Protein AF-A0A1J5DW16-F1 (afdb_monomer_lite)

Foldseek 3Di:
DDDDDDDPPPPPVVVVCVVVVVVVVLVVLQVQLVVLQVVLVVCVVVLNLLVSLVSLVSSCVSDPDPVSLVSNLVSLVSVQVPDDPPADQACPLSGHPSQAPDRNAADPPPPASRSNRHHDQQRCPLVDGLVQAPDSNAADDPPPAPRPRRDHDQQRCPQPQGPVQEPDSNAAAPPPPQPSRRRHHPQQRCPQPDGPVQEPCSNAAAPPPPQPSRRRDHDQQRCPQPAGPVQEPCSNAADDPPPPPRRNRHHDDPPPVVVVVPVPPPDDDDDDDDDDDDDDDDDDDDDDPPDDDDDDDDDDDDDPVNVVVVVVVPDDPDDPPPDDDDDDDDDDPDDDDDDDDDDDDDDDDDDDDDDDDDDDDDDDDDDDDD

pLDDT: mean 71.75, std 27.25, range [25.8, 97.5]

Structure (mmCIF, N/CA/C/O backbone):
data_AF-A0A1J5DW16-F1
#
_entry.id   AF-A0A1J5DW16-F1
#
loop_
_atom_site.group_PDB
_atom_site.id
_atom_site.type_symbol
_atom_site.label_atom_id
_atom_site.label_alt_id
_atom_site.label_comp_id
_atom_site.label_asym_id
_atom_site.label_entity_id
_atom_site.label_seq_id
_atom_site.pdbx_PDB_ins_code
_atom_site.Cartn_x
_atom_site.Cartn_y
_atom_site.Cartn_z
_atom_site.occupancy
_atom_site.B_iso_or_equiv
_atom_site.auth_seq_id
_atom_site.auth_comp_id
_atom_site.auth_asym_id
_atom_site.auth_atom_id
_atom_site.pdbx_PDB_model_num
ATOM 1 N N . MET A 1 1 ? 28.347 -63.069 17.324 1.00 44.06 1 MET A N 1
ATOM 2 C CA . MET A 1 1 ? 29.316 -62.119 16.736 1.00 44.06 1 MET A CA 1
ATOM 3 C C . MET A 1 1 ? 28.670 -61.486 15.518 1.00 44.06 1 MET A C 1
ATOM 5 O O . MET A 1 1 ? 28.094 -62.225 14.738 1.00 44.06 1 MET A O 1
ATOM 9 N N . ASN A 1 2 ? 28.808 -60.163 15.392 1.00 42.81 2 ASN A N 1
ATOM 10 C CA . ASN A 1 2 ? 28.481 -59.327 14.229 1.00 42.81 2 ASN A CA 1
ATOM 11 C C . ASN A 1 2 ? 27.006 -59.124 13.855 1.00 42.81 2 ASN A C 1
ATOM 13 O O . ASN A 1 2 ? 26.393 -59.982 13.240 1.00 42.81 2 ASN A O 1
ATOM 17 N N . TRP A 1 3 ? 26.510 -57.912 14.125 1.00 32.94 3 TRP A N 1
ATOM 18 C CA . TRP A 1 3 ? 26.229 -56.914 13.080 1.00 32.94 3 TRP A CA 1
ATOM 19 C C . TRP A 1 3 ? 25.942 -55.562 13.755 1.00 32.94 3 TRP A C 1
ATOM 21 O O . TRP A 1 3 ? 24.810 -55.205 14.058 1.00 32.94 3 TRP A O 1
ATOM 31 N N . LYS A 1 4 ? 27.013 -54.829 14.078 1.00 43.94 4 LYS A N 1
ATOM 32 C CA . LYS A 1 4 ? 26.943 -53.390 14.339 1.00 43.94 4 LYS A CA 1
ATOM 33 C C . LYS A 1 4 ? 27.317 -52.672 13.043 1.00 43.94 4 LYS A C 1
ATOM 35 O O . LYS A 1 4 ? 28.272 -53.074 12.383 1.00 43.94 4 LYS A O 1
ATOM 40 N N . THR A 1 5 ? 26.574 -51.601 12.763 1.00 50.41 5 THR A N 1
ATOM 41 C CA . THR A 1 5 ? 27.014 -50.392 12.049 1.00 50.41 5 THR A CA 1
ATOM 42 C C . THR A 1 5 ? 27.519 -50.578 10.618 1.00 50.41 5 THR A C 1
ATOM 44 O O . THR A 1 5 ? 28.721 -50.651 10.395 1.00 50.41 5 THR A O 1
ATOM 47 N N . PHE A 1 6 ? 26.614 -50.537 9.640 1.00 44.91 6 PHE A N 1
ATOM 48 C CA . PHE A 1 6 ? 26.954 -50.108 8.282 1.00 44.91 6 PHE A CA 1
ATOM 49 C C . PHE A 1 6 ? 25.792 -49.308 7.681 1.00 44.91 6 PHE A C 1
ATOM 51 O O . PHE A 1 6 ? 24.650 -49.750 7.721 1.00 44.91 6 PHE A O 1
ATOM 58 N N . ASN A 1 7 ? 26.134 -48.151 7.108 1.00 46.38 7 ASN A N 1
ATOM 59 C CA . ASN A 1 7 ? 25.323 -47.302 6.230 1.00 46.38 7 ASN A CA 1
ATOM 60 C C . ASN A 1 7 ? 24.121 -46.548 6.815 1.00 46.38 7 ASN A C 1
ATOM 62 O O . ASN A 1 7 ? 22.976 -46.875 6.540 1.00 46.38 7 ASN A O 1
ATOM 66 N N . PHE A 1 8 ? 24.402 -45.411 7.459 1.00 41.97 8 PHE A N 1
ATOM 67 C CA . PHE A 1 8 ? 23.495 -44.251 7.418 1.00 41.97 8 PHE A CA 1
ATOM 68 C C . PHE A 1 8 ? 24.174 -42.939 6.971 1.00 41.97 8 PHE A C 1
ATOM 70 O O . PHE A 1 8 ? 23.513 -41.914 6.888 1.00 41.97 8 PHE A O 1
ATOM 77 N N . LEU A 1 9 ? 25.464 -42.954 6.601 1.00 45.00 9 LEU A N 1
ATOM 78 C CA . LEU A 1 9 ? 26.200 -41.736 6.215 1.00 45.00 9 LEU A CA 1
ATOM 79 C C . LEU A 1 9 ? 26.320 -41.482 4.697 1.00 45.00 9 LEU A C 1
ATOM 81 O O . LEU A 1 9 ? 27.008 -40.551 4.299 1.00 45.00 9 LEU A O 1
ATOM 85 N N . SER A 1 10 ? 25.674 -42.281 3.839 1.00 48.62 10 SER A N 1
ATOM 86 C CA . SER A 1 10 ? 25.821 -42.165 2.371 1.00 48.62 10 SER A CA 1
ATOM 87 C C . SER A 1 10 ? 24.594 -41.603 1.637 1.00 48.62 10 SER A C 1
ATOM 89 O O . SER A 1 10 ? 24.690 -41.353 0.440 1.00 48.62 10 SER A O 1
ATOM 91 N N . LEU A 1 11 ? 23.457 -41.393 2.309 1.00 46.19 11 LEU A N 1
ATOM 92 C CA . LEU A 1 11 ? 22.246 -40.838 1.677 1.00 46.19 11 LEU A CA 1
ATOM 93 C C . LEU A 1 11 ? 22.014 -39.343 1.965 1.00 46.19 11 LEU A C 1
ATOM 95 O O . LEU A 1 11 ? 21.198 -38.728 1.292 1.00 46.19 11 LEU A O 1
ATOM 99 N N . GLY A 1 12 ? 22.767 -38.730 2.887 1.00 42.97 12 GLY A N 1
ATOM 100 C CA . GLY A 1 12 ? 22.649 -37.295 3.197 1.00 42.97 12 GLY A CA 1
ATOM 101 C C . GLY A 1 12 ? 23.406 -36.354 2.247 1.00 42.97 12 GLY A C 1
ATOM 102 O O . GLY A 1 12 ? 23.077 -35.179 2.166 1.00 42.97 12 GLY A O 1
ATO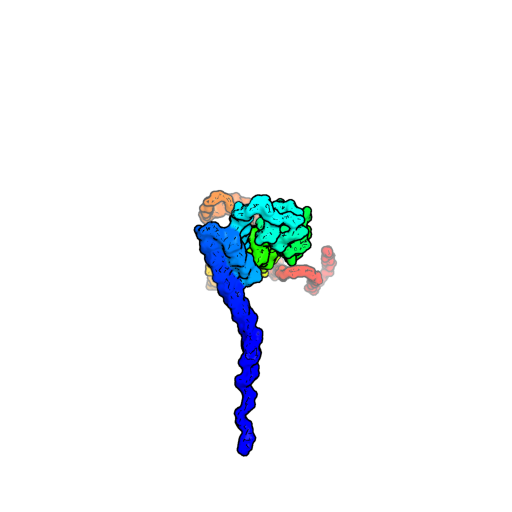M 103 N N . LEU A 1 13 ? 24.398 -36.853 1.501 1.00 48.84 13 LEU A N 1
ATOM 104 C CA . LEU A 1 13 ? 25.230 -36.027 0.606 1.00 48.84 13 LEU A CA 1
ATOM 105 C C . LEU A 1 13 ? 24.666 -35.888 -0.817 1.00 48.84 13 LEU A C 1
ATOM 107 O O . LEU A 1 13 ? 24.986 -34.923 -1.500 1.00 48.84 13 LEU A O 1
ATOM 111 N N . LEU A 1 14 ? 23.802 -36.810 -1.257 1.00 47.19 14 LEU A N 1
ATOM 112 C CA . LEU A 1 14 ? 23.147 -36.730 -2.570 1.00 47.19 14 LEU A CA 1
ATOM 113 C C . LEU A 1 14 ? 21.880 -35.859 -2.551 1.00 47.19 14 LEU A C 1
ATOM 115 O O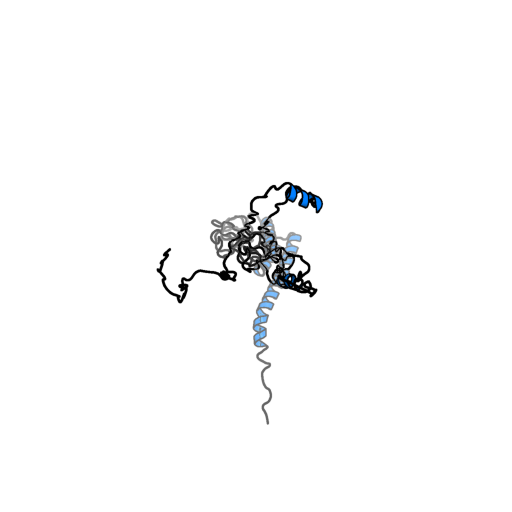 . LEU A 1 14 ? 21.574 -35.242 -3.561 1.00 47.19 14 LEU A O 1
ATOM 119 N N . GLY A 1 15 ? 21.184 -35.750 -1.411 1.00 41.28 15 GLY A N 1
ATOM 120 C CA . GLY A 1 15 ? 20.020 -34.861 -1.263 1.00 41.28 15 GLY A CA 1
ATOM 121 C C . GLY A 1 15 ? 20.385 -33.380 -1.097 1.00 41.28 15 GLY A C 1
ATOM 122 O O . GLY A 1 15 ? 19.684 -32.516 -1.610 1.00 41.28 15 GLY A O 1
ATOM 123 N N . LEU A 1 16 ? 21.517 -33.076 -0.447 1.00 44.19 16 LEU A N 1
ATOM 124 C CA . LEU A 1 16 ? 21.989 -31.698 -0.261 1.00 44.19 16 LEU A CA 1
ATOM 125 C C . LEU A 1 16 ? 22.558 -31.095 -1.562 1.00 44.19 16 LEU A C 1
ATOM 127 O O . LEU A 1 16 ? 22.408 -29.906 -1.811 1.00 44.19 16 LEU A O 1
ATOM 131 N N . ALA A 1 17 ? 23.161 -31.914 -2.432 1.00 47.19 17 ALA A N 1
ATOM 132 C CA . ALA A 1 17 ? 23.707 -31.457 -3.713 1.00 47.19 17 ALA A CA 1
ATOM 133 C C . ALA A 1 17 ? 22.625 -30.986 -4.709 1.00 47.19 17 ALA A C 1
ATOM 135 O O . ALA A 1 17 ? 22.901 -30.127 -5.540 1.00 47.19 17 ALA A O 1
ATOM 136 N N . VAL A 1 18 ? 21.396 -31.509 -4.605 1.00 50.69 18 VAL A N 1
ATOM 137 C CA . VAL A 1 18 ? 20.271 -31.144 -5.489 1.00 50.69 18 VAL A CA 1
ATOM 138 C C . VAL A 1 18 ? 19.654 -29.789 -5.110 1.00 50.69 18 VAL A C 1
ATOM 140 O O . VAL A 1 18 ? 19.149 -29.097 -5.984 1.00 50.69 18 VAL A O 1
ATOM 143 N N . LEU A 1 19 ? 19.762 -29.365 -3.845 1.00 47.12 19 LEU A N 1
ATOM 144 C CA . LEU A 1 19 ? 19.252 -28.067 -3.372 1.00 47.12 19 LEU A CA 1
ATOM 145 C C . LEU A 1 19 ? 20.290 -26.927 -3.440 1.00 47.12 19 LEU A C 1
ATOM 147 O O . LEU A 1 19 ? 19.908 -25.763 -3.407 1.00 47.12 19 LEU A O 1
ATOM 151 N N . ILE A 1 20 ? 21.591 -27.234 -3.553 1.00 49.22 20 ILE A N 1
ATOM 152 C CA . ILE A 1 20 ? 22.671 -26.222 -3.632 1.00 49.22 20 ILE A CA 1
ATOM 153 C C . ILE A 1 20 ? 23.063 -25.899 -5.088 1.00 49.22 20 ILE A C 1
ATOM 155 O O . ILE A 1 20 ? 23.572 -24.820 -5.375 1.00 49.22 20 ILE A O 1
ATOM 159 N N . ALA A 1 21 ? 22.842 -26.814 -6.036 1.00 52.28 21 ALA A N 1
ATOM 160 C CA . ALA A 1 21 ? 23.183 -26.572 -7.441 1.00 52.28 21 ALA A CA 1
ATOM 161 C C . ALA A 1 21 ? 22.441 -25.371 -8.079 1.00 52.28 21 ALA A C 1
ATOM 163 O O . ALA A 1 21 ? 23.105 -24.606 -8.779 1.00 52.28 21 ALA A O 1
ATOM 164 N N . PRO A 1 22 ? 21.133 -25.144 -7.824 1.00 59.03 22 PRO A N 1
ATOM 165 C CA . PRO A 1 22 ? 20.416 -24.002 -8.396 1.00 59.03 22 PRO A CA 1
ATOM 166 C C . PRO A 1 22 ? 20.910 -22.663 -7.835 1.00 59.03 22 PRO A C 1
ATOM 168 O O . PRO A 1 22 ? 21.090 -21.709 -8.581 1.00 59.03 22 PRO A O 1
ATOM 171 N N . THR A 1 23 ? 21.201 -22.602 -6.531 1.00 60.59 23 THR A N 1
ATOM 172 C CA . THR A 1 23 ? 21.673 -21.374 -5.870 1.00 60.59 23 THR A CA 1
ATOM 173 C C . THR A 1 23 ? 23.103 -21.016 -6.264 1.00 60.59 23 THR A C 1
ATOM 175 O O . THR A 1 23 ? 23.441 -19.839 -6.365 1.00 60.59 23 THR A O 1
ATOM 178 N N . LEU A 1 24 ? 23.945 -22.015 -6.542 1.00 61.16 24 LEU A N 1
ATOM 179 C CA . LEU A 1 24 ? 25.299 -21.787 -7.038 1.00 61.16 24 LEU A CA 1
ATOM 180 C C . LEU A 1 24 ? 25.316 -21.354 -8.511 1.00 61.16 24 LEU A C 1
ATOM 182 O O . LEU A 1 24 ? 26.148 -20.525 -8.866 1.00 61.16 24 LEU A O 1
ATOM 186 N N . ALA A 1 25 ? 24.414 -21.885 -9.345 1.00 62.81 25 ALA A N 1
ATOM 187 C CA . ALA A 1 25 ? 24.257 -21.454 -10.735 1.00 62.81 25 ALA A CA 1
ATOM 188 C C . ALA A 1 25 ? 23.777 -19.996 -10.808 1.00 62.81 25 ALA A C 1
ATOM 190 O O . ALA A 1 25 ? 24.439 -19.172 -11.430 1.00 62.81 25 ALA A O 1
ATOM 191 N N . LEU A 1 26 ? 22.741 -19.647 -10.037 1.00 66.00 26 LEU A N 1
ATOM 192 C CA . LEU A 1 26 ? 22.242 -18.272 -9.943 1.00 66.00 26 LEU A CA 1
ATOM 193 C C . LEU A 1 26 ? 23.330 -17.295 -9.454 1.00 66.00 26 LEU A C 1
ATOM 195 O O . LEU A 1 26 ? 23.486 -16.199 -9.985 1.00 66.00 26 LEU A O 1
ATOM 199 N N . ALA A 1 27 ? 24.148 -17.708 -8.479 1.00 73.25 27 ALA A N 1
ATOM 200 C CA . ALA A 1 27 ? 25.270 -16.902 -7.996 1.00 73.25 27 ALA A CA 1
ATOM 201 C C . ALA A 1 27 ? 26.407 -16.749 -9.029 1.00 73.25 27 ALA A C 1
ATOM 203 O O . ALA A 1 27 ? 27.115 -15.740 -9.018 1.00 73.25 27 ALA A O 1
ATOM 204 N N . GLN A 1 28 ? 26.608 -17.739 -9.904 1.00 78.62 28 GLN A N 1
ATOM 205 C CA . GLN A 1 28 ? 27.587 -17.670 -10.993 1.00 78.62 28 GLN A CA 1
ATOM 206 C C . GLN A 1 28 ? 27.119 -16.736 -12.109 1.00 78.62 28 GLN A C 1
ATOM 208 O O . GLN A 1 28 ? 27.913 -15.909 -12.565 1.00 78.62 28 GLN A O 1
ATOM 213 N N . ASP A 1 29 ? 25.848 -16.822 -12.493 1.00 81.88 29 ASP A N 1
ATOM 214 C CA . ASP A 1 29 ? 25.256 -15.958 -13.515 1.00 81.88 29 ASP A CA 1
ATOM 215 C C . ASP A 1 29 ? 25.229 -14.498 -13.048 1.00 81.88 29 ASP A C 1
ATOM 217 O O . ASP A 1 29 ? 25.671 -13.615 -13.783 1.00 81.88 29 ASP A O 1
ATOM 221 N N . ALA A 1 30 ? 24.889 -14.248 -11.778 1.00 83.50 30 ALA A N 1
ATOM 222 C CA . ALA A 1 30 ? 24.955 -12.913 -11.181 1.00 83.50 30 ALA A CA 1
ATOM 223 C C . ALA A 1 30 ? 26.385 -12.335 -11.154 1.00 83.50 30 ALA A C 1
ATOM 225 O O . ALA A 1 30 ? 26.593 -11.149 -11.423 1.00 83.50 30 ALA A O 1
ATOM 226 N N . ALA A 1 31 ? 27.398 -13.156 -10.856 1.00 86.94 31 ALA A N 1
ATOM 227 C CA . ALA A 1 31 ? 28.793 -12.712 -10.879 1.00 86.94 31 ALA A CA 1
ATOM 228 C C . ALA A 1 31 ? 29.267 -12.374 -12.304 1.00 86.94 31 ALA A C 1
ATOM 230 O O . ALA A 1 31 ? 29.968 -11.380 -12.497 1.00 86.94 31 ALA A O 1
ATOM 231 N N . ALA A 1 32 ? 28.865 -13.173 -13.297 1.00 88.31 32 ALA A N 1
ATOM 232 C CA . ALA A 1 32 ? 29.186 -12.933 -14.700 1.00 88.31 32 ALA A CA 1
ATOM 233 C C . ALA A 1 32 ? 28.445 -11.709 -15.268 1.00 88.31 32 ALA A C 1
ATOM 235 O O . ALA A 1 32 ? 29.038 -10.940 -16.023 1.00 88.31 32 ALA A O 1
ATOM 236 N N . ALA A 1 33 ? 27.180 -11.505 -14.889 1.00 89.81 33 ALA A N 1
ATOM 237 C CA . ALA A 1 33 ? 26.401 -10.322 -15.251 1.00 89.81 33 ALA A CA 1
ATOM 238 C C . ALA A 1 33 ? 27.049 -9.047 -14.699 1.00 89.81 33 ALA A C 1
ATOM 240 O O . ALA A 1 33 ? 27.220 -8.067 -15.420 1.00 89.81 33 ALA A O 1
ATOM 241 N N . LYS A 1 34 ? 27.509 -9.086 -13.441 1.00 91.69 34 LYS A N 1
ATOM 242 C CA . LYS A 1 34 ? 28.217 -7.965 -12.818 1.00 91.69 34 LYS A CA 1
ATOM 243 C C . LYS A 1 34 ? 29.510 -7.597 -13.554 1.00 91.69 34 LYS A C 1
ATOM 245 O O . LYS A 1 34 ? 29.786 -6.414 -13.734 1.00 91.69 34 LYS A O 1
ATOM 250 N N . GLU A 1 35 ? 30.298 -8.586 -13.977 1.00 93.88 35 GLU A N 1
ATOM 251 C CA . GLU A 1 35 ? 31.519 -8.340 -14.758 1.00 93.88 35 GLU A CA 1
ATOM 252 C C . GLU A 1 35 ? 31.203 -7.664 -16.102 1.00 93.88 35 GLU A C 1
ATOM 254 O O . GLU A 1 35 ? 31.855 -6.686 -16.478 1.00 93.88 35 GLU A O 1
ATOM 259 N N . ASP A 1 36 ? 30.190 -8.159 -16.818 1.00 95.12 36 ASP A N 1
ATOM 260 C CA . ASP A 1 36 ? 29.766 -7.586 -18.096 1.00 95.12 36 ASP A CA 1
ATOM 261 C C . ASP A 1 36 ? 29.171 -6.168 -17.922 1.00 95.12 36 ASP A C 1
ATOM 263 O O . ASP A 1 36 ? 29.486 -5.284 -18.721 1.00 95.12 36 ASP A O 1
ATOM 267 N N . TYR A 1 37 ? 28.431 -5.899 -16.840 1.00 92.81 37 TYR A N 1
ATOM 268 C CA . TYR A 1 37 ? 27.932 -4.562 -16.484 1.00 92.81 37 TYR A CA 1
ATOM 269 C C . TYR A 1 37 ? 29.063 -3.554 -16.232 1.00 92.81 37 TYR A C 1
ATOM 271 O O . TYR A 1 37 ? 29.089 -2.473 -16.829 1.00 92.81 37 TYR A O 1
ATOM 279 N N . GLU A 1 38 ? 30.042 -3.908 -15.392 1.00 94.38 38 GLU A N 1
ATOM 280 C CA . GLU A 1 38 ? 31.198 -3.043 -15.116 1.00 94.38 38 GLU A CA 1
ATOM 281 C C . GLU A 1 38 ? 32.008 -2.771 -16.396 1.00 94.38 38 GLU A C 1
ATOM 283 O O . GLU A 1 38 ? 32.448 -1.641 -16.634 1.00 94.38 38 GLU A O 1
ATOM 288 N N . ALA A 1 39 ? 32.154 -3.780 -17.262 1.00 96.12 39 ALA A N 1
ATOM 289 C CA . ALA A 1 39 ? 32.797 -3.626 -18.562 1.00 96.12 39 ALA A CA 1
ATOM 290 C C . ALA A 1 39 ? 32.002 -2.715 -19.510 1.00 96.12 39 ALA A C 1
ATOM 292 O O . ALA A 1 39 ? 32.611 -1.915 -20.224 1.00 96.12 39 ALA A O 1
ATOM 293 N N . CYS A 1 40 ? 30.669 -2.814 -19.524 1.00 96.12 40 CYS A N 1
ATOM 294 C CA . CYS A 1 40 ? 29.819 -1.932 -20.321 1.00 96.12 40 CYS A CA 1
ATOM 295 C C . CYS A 1 40 ? 30.028 -0.467 -19.919 1.00 96.12 40 CYS A C 1
ATOM 297 O O . CYS A 1 40 ? 30.378 0.364 -20.762 1.00 96.12 40 CYS A O 1
ATOM 299 N N . ARG A 1 41 ? 29.930 -0.174 -18.618 1.00 95.06 41 ARG A N 1
ATOM 300 C CA . ARG A 1 41 ? 30.125 1.176 -18.079 1.00 95.06 41 ARG A CA 1
ATOM 301 C C . ARG A 1 41 ? 31.495 1.754 -18.441 1.00 95.06 41 ARG A C 1
ATOM 303 O O . ARG A 1 41 ? 31.578 2.879 -18.928 1.00 95.06 41 ARG A O 1
ATOM 310 N N . ALA A 1 42 ? 32.565 0.974 -18.276 1.00 96.75 42 ALA A N 1
ATOM 311 C CA . ALA A 1 42 ? 33.916 1.410 -18.635 1.00 96.75 42 ALA A CA 1
ATOM 312 C C . ALA A 1 42 ? 34.055 1.726 -20.138 1.00 96.75 42 ALA A C 1
ATOM 314 O O . ALA A 1 42 ? 34.690 2.708 -20.519 1.00 96.75 42 ALA A O 1
ATOM 315 N N . LEU A 1 43 ? 33.440 0.923 -21.012 1.00 97.00 43 LEU A N 1
ATOM 316 C CA . LEU A 1 43 ? 33.491 1.136 -22.462 1.00 97.00 43 LEU A CA 1
ATOM 317 C C . LEU A 1 43 ? 32.702 2.375 -22.914 1.00 97.00 43 LEU A C 1
ATOM 319 O O . LEU A 1 43 ? 33.106 3.007 -23.897 1.00 97.00 43 LEU A O 1
ATOM 323 N N . LEU A 1 44 ? 31.624 2.744 -22.213 1.00 95.69 44 LEU A N 1
ATOM 324 C CA . LEU A 1 44 ? 30.912 4.008 -22.446 1.00 95.69 44 LEU A CA 1
ATOM 325 C C . LEU A 1 44 ? 31.777 5.210 -22.071 1.00 95.69 44 LEU A C 1
ATOM 327 O O . LEU A 1 44 ? 31.931 6.123 -22.881 1.00 95.69 44 LEU A O 1
ATOM 331 N N . GLU A 1 45 ? 32.428 5.170 -20.906 1.00 95.12 45 GLU A N 1
ATOM 332 C CA . GLU A 1 45 ? 33.362 6.221 -20.475 1.00 95.12 45 GLU A CA 1
ATOM 333 C C . GLU A 1 45 ? 34.552 6.378 -21.446 1.00 95.12 45 GLU A C 1
ATOM 335 O O . GLU A 1 45 ? 35.064 7.480 -21.655 1.00 95.12 45 GLU A O 1
ATOM 340 N N . GLU A 1 46 ? 34.966 5.290 -22.102 1.00 96.19 46 GLU A N 1
ATOM 341 C CA . GLU A 1 46 ? 35.993 5.293 -23.151 1.00 96.19 46 GLU A CA 1
ATOM 342 C C . GLU A 1 46 ? 35.494 5.763 -24.536 1.00 96.19 46 GLU A C 1
ATOM 344 O O . GLU A 1 46 ? 36.298 5.862 -25.472 1.00 96.19 46 GLU A O 1
ATOM 349 N N . GLY A 1 47 ? 34.196 6.034 -24.706 1.00 94.81 47 GLY A N 1
ATOM 350 C CA . GLY A 1 47 ? 33.600 6.445 -25.982 1.00 94.81 47 GLY A CA 1
ATOM 351 C C . GLY A 1 47 ? 33.515 5.319 -27.019 1.00 94.81 47 GLY A C 1
ATOM 352 O O . GLY A 1 47 ? 33.627 5.571 -28.223 1.00 94.81 47 GLY A O 1
ATOM 353 N N . LYS A 1 48 ? 33.348 4.066 -26.577 1.00 96.88 48 LYS A N 1
ATOM 354 C CA . LYS A 1 48 ? 33.205 2.872 -27.433 1.00 96.88 48 LYS A CA 1
ATOM 355 C C . LYS A 1 48 ? 31.804 2.254 -27.297 1.00 96.88 48 LYS A C 1
ATOM 357 O O . LYS A 1 48 ? 31.687 1.085 -26.915 1.00 96.88 48 LYS A O 1
ATOM 362 N N . PRO A 1 49 ? 30.737 2.980 -27.666 1.00 95.25 49 PRO A N 1
ATOM 363 C CA . PRO A 1 49 ? 29.373 2.607 -27.303 1.00 95.25 49 PRO A CA 1
ATOM 364 C C . PRO A 1 49 ? 28.919 1.275 -27.908 1.00 95.25 49 PRO A C 1
ATOM 366 O O . PRO A 1 49 ? 28.289 0.485 -27.229 1.00 95.25 49 PRO A O 1
ATOM 369 N N . CYS A 1 50 ? 29.332 0.925 -29.129 1.00 94.12 50 CYS A N 1
ATOM 370 C CA . CYS A 1 50 ? 28.966 -0.375 -29.709 1.00 94.12 50 CYS A CA 1
ATOM 371 C C . CYS A 1 50 ? 29.685 -1.581 -29.085 1.00 94.12 50 CYS A C 1
ATOM 373 O O . CYS A 1 50 ? 29.216 -2.710 -29.196 1.00 94.12 50 CYS A O 1
ATOM 375 N N . GLN A 1 51 ? 30.851 -1.374 -28.465 1.00 95.62 51 GLN A N 1
ATOM 376 C CA . GLN A 1 51 ? 31.490 -2.432 -27.675 1.00 95.62 51 GLN A CA 1
ATOM 377 C C . GLN A 1 51 ? 30.830 -2.537 -26.302 1.00 95.62 51 GLN A C 1
ATOM 379 O O . GLN A 1 51 ? 30.692 -3.648 -25.795 1.00 95.62 51 GLN A O 1
ATOM 384 N N . ALA A 1 52 ? 30.428 -1.393 -25.741 1.00 96.19 52 ALA A N 1
ATOM 385 C CA . ALA A 1 52 ? 29.677 -1.319 -24.500 1.00 96.19 52 ALA A CA 1
ATOM 386 C C . ALA A 1 52 ? 28.317 -2.011 -24.625 1.00 96.19 52 ALA A C 1
ATOM 388 O O . ALA A 1 52 ? 28.051 -2.909 -23.841 1.00 96.19 52 ALA A O 1
ATOM 389 N N . LEU A 1 53 ? 27.530 -1.696 -25.661 1.00 95.12 53 LEU A N 1
ATOM 390 C CA . LEU A 1 53 ? 26.216 -2.291 -25.925 1.00 95.12 53 LEU A CA 1
ATOM 391 C C . LEU A 1 53 ? 26.267 -3.818 -25.854 1.00 95.12 53 LEU A C 1
ATOM 393 O O . LEU A 1 53 ? 25.561 -4.421 -25.065 1.00 95.12 53 LEU A O 1
ATOM 397 N N . LYS A 1 54 ? 27.221 -4.439 -26.556 1.00 94.56 54 LYS A N 1
ATOM 398 C CA . LYS A 1 54 ? 27.401 -5.896 -26.517 1.00 94.56 54 LYS A CA 1
ATOM 399 C C . LYS A 1 54 ? 27.649 -6.446 -25.104 1.00 94.56 54 LYS A C 1
ATOM 401 O O . LYS A 1 54 ? 27.311 -7.589 -24.817 1.00 94.56 54 LYS A O 1
ATOM 406 N N . LYS A 1 55 ? 28.334 -5.685 -24.250 1.00 95.94 55 LYS A N 1
ATOM 407 C CA . LYS A 1 55 ? 28.555 -6.055 -22.849 1.00 95.94 55 LYS A CA 1
ATOM 408 C C . LYS A 1 55 ? 27.297 -5.851 -22.011 1.00 95.94 55 LYS A C 1
ATOM 410 O O . LYS A 1 55 ? 26.989 -6.722 -21.211 1.00 95.94 55 LYS A O 1
ATOM 415 N N . CYS A 1 56 ? 26.574 -4.763 -22.240 1.00 93.81 56 CYS A N 1
ATOM 416 C CA . CYS A 1 56 ? 25.293 -4.488 -21.607 1.00 93.81 56 CYS A CA 1
ATOM 417 C C . CYS A 1 56 ? 24.231 -5.550 -21.956 1.00 93.81 56 CYS A C 1
ATOM 419 O O . CYS A 1 56 ? 23.710 -6.171 -21.038 1.00 93.81 56 CYS A O 1
ATOM 421 N N . ASP A 1 57 ? 24.018 -5.874 -23.238 1.00 91.81 57 ASP A N 1
ATOM 422 C CA . ASP A 1 57 ? 23.064 -6.915 -23.667 1.00 91.81 57 ASP A CA 1
ATOM 423 C C . ASP A 1 57 ? 23.394 -8.282 -23.030 1.00 91.81 57 ASP A C 1
ATOM 425 O O . ASP A 1 57 ? 22.523 -8.969 -22.507 1.00 91.81 57 ASP A O 1
ATOM 429 N N . ASN A 1 58 ? 24.682 -8.657 -22.995 1.00 92.00 58 ASN A N 1
ATOM 430 C CA . ASN A 1 58 ? 25.144 -9.894 -22.352 1.00 92.00 58 ASN A CA 1
ATOM 431 C C . ASN A 1 58 ? 24.901 -9.931 -20.833 1.00 92.00 58 ASN A C 1
ATOM 433 O O . ASN A 1 58 ? 24.840 -11.016 -20.249 1.00 92.00 58 ASN A O 1
ATOM 437 N N . ALA A 1 59 ? 24.919 -8.771 -20.176 1.00 92.00 59 ALA A N 1
ATOM 438 C CA . ALA A 1 59 ? 24.616 -8.670 -18.758 1.00 92.00 59 ALA A CA 1
ATOM 439 C C . ALA A 1 59 ? 23.100 -8.762 -18.541 1.00 92.00 59 ALA A C 1
ATOM 441 O O . ALA A 1 59 ? 22.682 -9.470 -17.629 1.00 92.00 59 ALA A O 1
ATOM 442 N N . LEU A 1 60 ? 22.313 -8.103 -19.401 1.00 88.44 60 LEU A N 1
ATOM 443 C CA . LEU A 1 60 ? 20.854 -8.041 -19.323 1.00 88.44 60 LEU A CA 1
ATOM 444 C C . LEU A 1 60 ? 20.224 -9.426 -19.497 1.00 88.44 60 LEU A C 1
ATOM 446 O O . LEU A 1 60 ? 19.420 -9.827 -18.669 1.00 88.44 60 LEU A O 1
ATOM 450 N N . GLU A 1 61 ? 20.710 -10.223 -20.457 1.00 86.00 61 GLU A N 1
ATOM 451 C CA . GLU A 1 61 ? 20.270 -11.616 -20.674 1.00 86.00 61 GLU A CA 1
ATOM 452 C C . GLU A 1 61 ? 20.438 -12.512 -19.428 1.00 86.00 61 GLU A C 1
ATOM 454 O O . GLU A 1 61 ? 19.768 -13.533 -19.282 1.00 86.00 61 GLU A O 1
ATOM 459 N N . LYS A 1 62 ? 21.362 -12.165 -18.524 1.00 87.56 62 LYS A N 1
ATOM 460 C CA . LYS A 1 62 ? 21.656 -12.951 -17.316 1.00 87.56 62 LYS A CA 1
ATOM 461 C C . LYS A 1 62 ? 20.955 -12.419 -16.072 1.00 87.56 62 LYS A C 1
ATOM 463 O O . LYS A 1 62 ? 20.841 -13.160 -15.095 1.00 87.56 62 LYS A O 1
ATOM 468 N N . LEU A 1 63 ? 20.614 -11.131 -16.054 1.00 83.56 63 LEU A N 1
ATOM 469 C CA . LEU A 1 63 ? 20.127 -10.446 -14.866 1.00 83.56 63 LEU A CA 1
ATOM 470 C C . LEU A 1 63 ? 19.402 -9.148 -15.251 1.00 83.56 63 LEU A C 1
ATOM 472 O O . LEU A 1 63 ? 20.046 -8.140 -15.521 1.00 83.56 63 LEU A O 1
ATOM 476 N N . GLU A 1 64 ? 18.075 -9.152 -15.209 1.00 75.00 64 GLU A N 1
ATOM 477 C CA . GLU A 1 64 ? 17.242 -7.977 -15.487 1.00 75.00 64 GLU A CA 1
ATOM 478 C C . GLU A 1 64 ? 17.116 -7.108 -14.229 1.00 75.00 64 GLU A C 1
ATOM 480 O O . GLU A 1 64 ? 16.340 -7.381 -13.319 1.00 75.00 64 GLU A O 1
ATOM 485 N N . LEU A 1 65 ? 17.953 -6.074 -14.135 1.00 76.56 65 LEU A N 1
ATOM 486 C CA . LEU A 1 65 ? 17.892 -5.068 -13.072 1.00 76.56 65 LEU A CA 1
ATOM 487 C C . LEU A 1 65 ? 17.642 -3.700 -13.701 1.00 76.56 65 LEU A C 1
ATOM 489 O O . LEU A 1 65 ? 18.350 -3.336 -14.636 1.00 76.56 65 LEU A O 1
ATOM 493 N N . ALA A 1 66 ? 16.741 -2.900 -13.126 1.00 73.56 66 ALA A N 1
ATOM 494 C CA . ALA A 1 66 ? 16.441 -1.534 -13.580 1.00 73.56 66 ALA A CA 1
ATOM 495 C C . ALA A 1 66 ? 17.679 -0.676 -13.959 1.00 73.56 66 ALA A C 1
ATOM 497 O O . ALA A 1 66 ? 17.735 -0.177 -15.082 1.00 73.56 66 ALA A O 1
ATOM 498 N N . PRO A 1 67 ? 18.745 -0.560 -13.131 1.00 80.88 67 PRO A N 1
ATOM 499 C CA . PRO A 1 67 ? 19.931 0.228 -13.501 1.00 80.88 67 PRO A CA 1
ATOM 500 C C . PRO A 1 67 ? 20.720 -0.328 -14.698 1.00 80.88 67 PRO A C 1
ATOM 502 O O . PRO A 1 67 ? 21.533 0.381 -15.292 1.00 80.88 67 PRO A O 1
ATOM 505 N N . LEU A 1 68 ? 20.546 -1.609 -15.028 1.00 84.12 68 LEU A N 1
ATOM 506 C CA . LEU A 1 68 ? 21.161 -2.226 -16.197 1.00 84.12 68 LEU A CA 1
ATOM 507 C C . LEU A 1 68 ? 20.349 -1.951 -17.467 1.00 84.12 68 LEU A C 1
ATOM 509 O O . LEU A 1 68 ? 20.960 -1.756 -18.517 1.00 84.12 68 LEU A O 1
ATOM 513 N N . VAL A 1 69 ? 19.018 -1.888 -17.368 1.00 84.38 69 VAL A N 1
ATOM 514 C CA . VAL A 1 69 ? 18.123 -1.519 -18.479 1.00 84.38 69 VAL A CA 1
ATOM 515 C C . VAL A 1 69 ? 18.456 -0.107 -18.967 1.00 84.38 69 VAL A C 1
ATOM 517 O O . VAL A 1 69 ? 18.856 0.058 -20.121 1.00 84.38 69 VAL A O 1
ATOM 520 N N . GLU A 1 70 ? 18.468 0.883 -18.066 1.00 86.56 70 GLU A N 1
ATOM 521 C CA . GLU A 1 70 ? 18.796 2.281 -18.401 1.00 86.56 70 GLU A CA 1
ATOM 522 C C . GLU A 1 70 ? 20.186 2.423 -19.051 1.00 86.56 70 GLU A C 1
ATOM 524 O O . GLU A 1 70 ? 20.358 3.102 -20.067 1.00 86.56 70 GLU A O 1
ATOM 529 N N . LEU A 1 71 ? 21.202 1.742 -18.500 1.00 90.81 71 LEU A N 1
ATOM 530 C CA . LEU A 1 71 ? 22.559 1.777 -19.056 1.00 90.81 71 LEU A CA 1
ATOM 531 C C . LEU A 1 71 ? 22.622 1.141 -20.454 1.00 90.81 71 LEU A C 1
ATOM 533 O O . LEU A 1 71 ? 23.387 1.589 -21.314 1.00 90.81 71 LEU A O 1
ATOM 537 N N . THR A 1 72 ? 21.839 0.085 -20.680 1.00 91.50 72 THR A N 1
ATOM 538 C CA . THR A 1 72 ? 21.772 -0.617 -21.965 1.00 91.50 72 THR A CA 1
ATOM 539 C C . THR A 1 72 ? 21.118 0.263 -23.025 1.00 91.50 72 THR A C 1
ATOM 541 O O . THR A 1 72 ? 21.686 0.403 -24.112 1.00 91.50 72 THR A O 1
ATOM 544 N N . GLN A 1 73 ? 20.007 0.929 -22.697 1.00 90.12 73 GLN A N 1
ATOM 545 C CA . GLN A 1 73 ? 19.362 1.912 -23.573 1.00 90.12 73 GLN A CA 1
ATOM 546 C C . GLN A 1 73 ? 20.322 3.056 -23.936 1.00 90.12 73 GLN A C 1
ATOM 548 O O . GLN A 1 73 ? 20.473 3.402 -25.114 1.00 90.12 73 GLN A O 1
ATOM 553 N N . GLU A 1 74 ? 21.054 3.603 -22.955 1.00 92.00 74 GLU A N 1
ATOM 554 C CA . GLU A 1 74 ? 22.060 4.640 -23.207 1.00 92.00 74 GLU A CA 1
ATOM 555 C C . GLU A 1 74 ? 23.150 4.131 -24.166 1.00 92.00 74 GLU A C 1
ATOM 557 O O . GLU A 1 74 ? 23.477 4.789 -25.163 1.00 92.00 74 GLU A O 1
ATOM 562 N N . ALA A 1 75 ? 23.699 2.941 -23.902 1.00 94.06 75 ALA A N 1
ATOM 563 C CA . ALA A 1 75 ? 24.721 2.336 -24.749 1.00 94.06 75 ALA A CA 1
ATOM 564 C C . ALA A 1 75 ? 24.228 2.108 -26.181 1.00 94.06 75 ALA A C 1
ATOM 566 O O . ALA A 1 75 ? 24.987 2.314 -27.141 1.00 94.06 75 ALA A O 1
ATOM 567 N N . ARG A 1 76 ? 22.963 1.709 -26.327 1.00 93.62 76 ARG A N 1
ATOM 568 C CA . ARG A 1 76 ? 22.325 1.447 -27.613 1.00 93.62 76 ARG A CA 1
ATOM 569 C C . ARG A 1 76 ? 22.138 2.726 -28.415 1.00 93.62 76 ARG A C 1
ATOM 571 O O . ARG A 1 76 ? 22.661 2.814 -29.530 1.00 93.62 76 ARG A O 1
ATOM 578 N N . SER A 1 77 ? 21.543 3.749 -27.804 1.00 91.62 77 SER A N 1
ATOM 579 C CA . SER A 1 77 ? 21.360 5.076 -28.401 1.00 91.62 77 SER A CA 1
ATOM 580 C C . SER A 1 77 ? 22.694 5.684 -28.860 1.00 91.62 77 SER A C 1
ATOM 582 O O . SER A 1 77 ? 22.853 6.118 -30.010 1.00 91.62 77 SER A O 1
ATOM 584 N N . GLN A 1 78 ? 23.728 5.617 -28.010 1.00 94.12 78 GLN A N 1
ATOM 585 C CA . GLN A 1 78 ? 25.066 6.080 -28.379 1.00 94.12 78 GLN A CA 1
ATOM 586 C C . GLN A 1 78 ? 25.686 5.239 -29.505 1.00 94.12 78 GLN A C 1
ATOM 588 O O . GLN A 1 78 ? 26.364 5.787 -30.381 1.00 94.12 78 GLN A O 1
ATOM 593 N N . CYS A 1 79 ? 25.481 3.918 -29.522 1.00 93.94 79 CYS A N 1
ATOM 594 C CA . CYS A 1 79 ? 26.014 3.064 -30.580 1.00 93.94 79 CYS A CA 1
ATOM 595 C C . CYS A 1 79 ? 25.356 3.389 -31.923 1.00 93.94 79 CYS A C 1
ATOM 597 O O . CYS A 1 79 ? 26.077 3.629 -32.900 1.00 93.94 79 CYS A O 1
ATOM 599 N N . GLN A 1 80 ? 24.025 3.492 -31.961 1.00 91.50 80 GLN A N 1
ATOM 600 C CA . GLN A 1 80 ? 23.254 3.867 -33.146 1.00 91.50 80 GLN A CA 1
ATOM 601 C C . GLN A 1 80 ? 23.754 5.192 -33.737 1.00 91.50 80 GLN A C 1
ATOM 603 O O . GLN A 1 80 ? 24.023 5.271 -34.939 1.00 91.50 80 GLN A O 1
ATOM 608 N N . ALA A 1 81 ? 24.008 6.200 -32.894 1.00 90.81 81 ALA A N 1
ATOM 609 C CA . ALA A 1 81 ? 24.531 7.500 -33.321 1.00 90.81 81 ALA A CA 1
ATOM 610 C C . ALA A 1 81 ? 25.921 7.431 -33.992 1.00 90.81 81 ALA A C 1
ATOM 612 O O . ALA A 1 81 ? 26.278 8.312 -34.782 1.00 90.81 81 ALA A O 1
ATOM 613 N N . THR A 1 82 ? 26.716 6.392 -33.710 1.00 92.56 82 THR A N 1
ATOM 614 C CA . THR A 1 82 ? 28.044 6.190 -34.321 1.00 92.56 82 THR A CA 1
ATOM 615 C C . THR A 1 82 ? 28.021 5.375 -35.616 1.00 92.56 82 THR A C 1
ATOM 617 O O . THR A 1 82 ? 29.033 5.326 -36.328 1.00 92.56 82 THR A O 1
ATOM 620 N N . LEU A 1 83 ? 26.893 4.740 -35.955 1.00 90.19 83 LEU A N 1
ATOM 621 C CA . LEU A 1 83 ? 26.795 3.890 -37.136 1.00 90.19 83 LEU A CA 1
ATOM 622 C C . LEU A 1 83 ? 26.750 4.702 -38.447 1.00 90.19 83 LEU A C 1
ATOM 624 O O . LEU A 1 83 ? 26.282 5.842 -38.495 1.00 90.19 83 LEU A O 1
ATOM 628 N N . PRO A 1 84 ? 27.233 4.130 -39.569 1.00 90.25 84 PRO A N 1
ATOM 629 C CA . PRO A 1 84 ? 27.117 4.767 -40.876 1.00 90.25 84 PRO A CA 1
ATOM 630 C C . PRO A 1 84 ? 25.652 5.007 -41.264 1.00 90.25 84 PRO A C 1
ATOM 632 O O . PRO A 1 84 ? 24.831 4.101 -41.155 1.00 90.25 84 PRO A O 1
ATOM 635 N N . LYS A 1 85 ? 25.354 6.170 -41.856 1.00 79.44 85 LYS A N 1
ATOM 636 C CA . LYS A 1 85 ? 24.000 6.558 -42.312 1.00 79.44 85 LYS A CA 1
ATOM 637 C C . LYS A 1 85 ? 23.348 5.625 -43.347 1.00 79.44 85 LYS A C 1
ATOM 639 O O . LYS A 1 85 ? 22.156 5.732 -43.576 1.00 79.44 85 LYS A O 1
ATOM 644 N N . ASN A 1 86 ? 24.126 4.748 -43.987 1.00 87.12 86 ASN A N 1
ATOM 645 C CA . ASN A 1 86 ? 23.647 3.755 -44.961 1.00 87.12 86 ASN A CA 1
ATOM 646 C C . ASN A 1 86 ? 23.746 2.326 -44.403 1.00 87.12 86 ASN A C 1
ATOM 648 O O . ASN A 1 86 ? 24.020 1.383 -45.150 1.00 87.12 86 ASN A O 1
ATOM 652 N N . SER A 1 87 ? 23.647 2.171 -43.085 1.00 91.06 87 SER A N 1
ATOM 653 C CA . SER A 1 87 ? 23.546 0.840 -42.491 1.00 91.06 87 SER A CA 1
ATOM 654 C C . SER A 1 87 ? 22.251 0.171 -42.959 1.00 91.06 87 SER A C 1
ATOM 656 O O . SER A 1 87 ? 21.298 0.853 -43.326 1.00 91.06 87 SER A O 1
ATOM 658 N N . LYS A 1 88 ? 22.269 -1.162 -43.052 1.00 95.69 88 LYS A N 1
ATOM 659 C CA . LYS A 1 88 ? 21.079 -1.938 -43.409 1.00 95.69 88 LYS A CA 1
ATOM 660 C C . LYS A 1 88 ? 20.072 -1.818 -42.261 1.00 95.69 88 LYS A C 1
ATOM 662 O O . LYS A 1 88 ? 20.503 -1.850 -41.115 1.00 95.69 88 LYS A O 1
ATOM 667 N N . ASP A 1 89 ? 18.819 -1.628 -42.631 1.00 95.50 89 ASP A N 1
ATOM 668 C CA . ASP A 1 89 ? 17.641 -1.444 -41.785 1.00 95.50 89 ASP A CA 1
ATOM 669 C C . ASP A 1 89 ? 16.502 -2.097 -42.590 1.00 95.50 89 ASP A C 1
ATOM 671 O O . ASP A 1 89 ? 16.292 -1.763 -43.771 1.00 95.50 89 ASP A O 1
ATOM 675 N N . SER A 1 90 ? 15.938 -3.170 -42.049 1.00 97.12 90 SER A N 1
ATOM 676 C CA . SER A 1 90 ? 15.188 -4.171 -42.810 1.00 97.12 90 SER A CA 1
ATOM 677 C C . SER A 1 90 ? 13.678 -3.957 -42.736 1.00 97.12 90 SER A C 1
ATOM 679 O O . SER A 1 90 ? 13.015 -4.029 -43.781 1.00 97.12 90 SER A O 1
ATOM 681 N N . ASP A 1 91 ? 13.161 -3.649 -41.555 1.00 96.38 91 ASP A N 1
ATOM 682 C CA . ASP A 1 91 ? 11.779 -3.236 -41.261 1.00 96.38 91 ASP A CA 1
ATOM 683 C C . ASP A 1 91 ? 11.550 -1.727 -41.457 1.00 96.38 91 ASP A C 1
ATOM 685 O O . ASP A 1 91 ? 10.418 -1.328 -41.746 1.00 96.38 91 ASP A O 1
ATOM 689 N N . LYS A 1 92 ? 12.618 -0.918 -41.505 1.00 95.69 92 LYS A N 1
ATOM 690 C CA . LYS A 1 92 ? 12.603 0.534 -41.763 1.00 95.69 92 LYS A CA 1
ATOM 691 C C . LYS A 1 92 ? 12.029 1.349 -40.617 1.00 95.69 92 LYS A C 1
ATOM 693 O O . LYS A 1 92 ? 11.436 2.408 -40.869 1.00 95.69 92 LYS A O 1
ATOM 698 N N . ASP A 1 93 ? 12.219 0.896 -39.391 1.00 93.81 93 ASP A N 1
ATOM 699 C CA . ASP A 1 93 ? 11.882 1.680 -38.209 1.00 93.81 93 ASP A CA 1
ATOM 700 C C . ASP A 1 93 ? 12.916 2.791 -37.909 1.00 93.81 93 ASP A C 1
ATOM 702 O O . ASP A 1 93 ? 12.615 3.762 -37.207 1.00 93.81 93 ASP A O 1
ATOM 706 N N . GLY A 1 94 ? 14.086 2.760 -38.558 1.00 91.81 94 GLY A N 1
ATOM 707 C CA . GLY A 1 94 ? 15.167 3.735 -38.396 1.00 91.81 94 GLY A CA 1
ATOM 708 C C . GLY A 1 94 ? 16.302 3.274 -37.477 1.00 91.81 94 GLY A C 1
ATOM 709 O O . GLY A 1 94 ? 17.261 4.036 -37.265 1.00 91.81 94 GLY A O 1
ATOM 710 N N . ILE A 1 95 ? 16.239 2.046 -36.972 1.00 93.31 95 ILE A N 1
ATOM 711 C CA . ILE A 1 95 ? 17.267 1.389 -36.178 1.00 93.31 95 ILE A CA 1
ATOM 712 C C . ILE A 1 95 ? 18.026 0.433 -37.112 1.00 93.31 95 ILE A C 1
ATOM 714 O O . ILE A 1 95 ? 17.459 -0.367 -37.844 1.00 93.31 95 ILE A O 1
ATOM 718 N N . PRO A 1 96 ? 19.360 0.556 -37.228 1.00 94.69 96 PRO A N 1
ATOM 719 C CA . PRO A 1 96 ? 20.101 -0.352 -38.092 1.00 94.69 96 PRO A CA 1
ATOM 720 C C . PRO A 1 96 ? 20.110 -1.790 -37.556 1.00 94.69 96 PRO A C 1
ATOM 722 O O . PRO A 1 96 ? 20.496 -1.980 -36.404 1.00 94.69 96 PRO A O 1
ATOM 725 N N . ASP A 1 97 ? 19.961 -2.789 -38.440 1.00 94.50 97 ASP A N 1
ATOM 726 C CA . ASP A 1 97 ? 20.006 -4.251 -38.178 1.00 94.50 97 ASP A CA 1
ATOM 727 C C . ASP A 1 97 ? 21.135 -4.732 -37.230 1.00 94.50 97 ASP A C 1
ATOM 729 O O . ASP A 1 97 ? 21.165 -5.873 -36.780 1.00 94.50 97 ASP A O 1
ATOM 733 N N . LYS A 1 98 ? 22.200 -3.937 -37.064 1.00 92.62 98 LYS A N 1
ATOM 734 C CA . LYS A 1 98 ? 23.362 -4.274 -36.226 1.00 92.62 98 LYS A CA 1
ATOM 735 C C . LYS A 1 98 ? 23.147 -4.021 -34.736 1.00 92.62 98 LYS A C 1
ATOM 737 O O . LYS A 1 98 ? 23.958 -4.514 -33.954 1.00 92.62 98 LYS A O 1
ATOM 742 N N . VAL A 1 99 ? 22.204 -3.154 -34.398 1.00 93.00 99 VAL A N 1
ATOM 743 C CA . VAL A 1 99 ? 21.884 -2.719 -33.028 1.00 93.00 99 VAL A CA 1
ATOM 744 C C . VAL A 1 99 ? 20.418 -2.944 -32.684 1.00 93.00 99 VAL A C 1
ATOM 746 O O . VAL A 1 99 ? 20.077 -2.879 -31.514 1.00 93.00 99 VAL A O 1
ATOM 749 N N . ASP A 1 100 ? 19.623 -3.231 -33.704 1.00 93.62 100 ASP A N 1
ATOM 750 C CA . ASP A 1 100 ? 18.253 -3.701 -33.658 1.00 93.62 100 ASP A CA 1
ATOM 751 C C . ASP A 1 100 ? 18.182 -5.159 -33.158 1.00 93.62 100 ASP A C 1
ATOM 753 O O . ASP A 1 100 ? 18.895 -6.044 -33.664 1.00 93.62 100 ASP A O 1
ATOM 757 N N . ARG A 1 101 ? 17.365 -5.400 -32.131 1.00 92.81 101 ARG A N 1
ATOM 758 C CA . ARG A 1 101 ? 17.099 -6.724 -31.557 1.00 92.81 101 ARG A CA 1
ATOM 759 C C . ARG A 1 101 ? 16.049 -7.501 -32.344 1.00 92.81 101 ARG A C 1
ATOM 761 O O . ARG A 1 101 ? 16.127 -8.737 -32.346 1.00 92.81 101 ARG A O 1
ATOM 768 N N . CYS A 1 102 ? 15.166 -6.824 -33.070 1.00 95.25 102 CYS A N 1
ATOM 769 C CA . CYS A 1 102 ? 14.130 -7.411 -33.904 1.00 95.25 102 CYS A CA 1
ATOM 770 C C . CYS A 1 102 ? 14.225 -6.924 -35.364 1.00 95.25 102 CYS A C 1
ATOM 772 O O . CYS A 1 102 ? 13.271 -6.355 -35.875 1.00 95.25 102 CYS A O 1
ATOM 774 N N . PRO A 1 103 ? 15.277 -7.303 -36.134 1.00 96.06 103 PRO A N 1
ATOM 775 C CA . PRO A 1 103 ? 15.576 -6.715 -37.449 1.00 96.06 103 PRO A CA 1
ATOM 776 C C . PRO A 1 103 ? 14.601 -7.035 -38.586 1.00 96.06 103 PRO A C 1
ATOM 778 O O . PRO A 1 103 ? 15.000 -7.049 -39.751 1.00 96.06 103 PRO A O 1
ATOM 781 N N . ASN A 1 104 ? 13.399 -7.515 -38.300 1.00 97.31 104 ASN A N 1
ATOM 782 C CA . ASN A 1 104 ? 12.350 -7.667 -39.300 1.00 97.31 104 ASN A CA 1
ATOM 783 C C . ASN A 1 104 ? 10.983 -7.193 -38.792 1.00 97.31 104 ASN A C 1
ATOM 785 O O . ASN A 1 104 ? 10.026 -7.272 -39.572 1.00 97.31 104 ASN A O 1
ATOM 789 N N . ASP A 1 105 ? 10.890 -6.740 -37.545 1.00 96.75 105 ASP A N 1
ATOM 790 C CA . ASP A 1 105 ? 9.657 -6.349 -36.883 1.00 96.75 105 ASP A CA 1
ATOM 791 C C . ASP A 1 105 ? 9.840 -4.897 -36.426 1.00 96.75 105 ASP A C 1
ATOM 793 O O . ASP A 1 105 ? 10.693 -4.642 -35.592 1.00 96.75 105 ASP A O 1
ATOM 797 N N . PRO A 1 106 ? 9.109 -3.935 -37.013 1.00 96.31 106 PRO A N 1
ATOM 798 C CA . PRO A 1 106 ? 9.357 -2.524 -36.755 1.00 96.31 106 PRO A CA 1
ATOM 799 C C . PRO A 1 106 ? 8.943 -2.123 -35.338 1.00 96.31 106 PRO A C 1
ATOM 801 O O . PRO A 1 106 ? 7.805 -2.391 -34.953 1.00 96.31 106 PRO A O 1
ATOM 804 N N . GLU A 1 107 ? 9.813 -1.369 -34.674 1.00 95.31 107 GLU A N 1
ATOM 805 C CA . GLU A 1 107 ? 9.549 -0.588 -33.458 1.00 95.31 107 GLU A CA 1
ATOM 806 C C . GLU A 1 107 ? 8.270 0.279 -33.554 1.00 95.31 107 GLU A C 1
ATOM 808 O O . GLU A 1 107 ? 8.037 0.949 -34.580 1.00 95.31 107 GLU A O 1
ATOM 813 N N . ASP A 1 108 ? 7.466 0.327 -32.488 1.00 93.19 108 ASP A N 1
ATOM 814 C CA . ASP A 1 108 ? 6.205 1.082 -32.399 1.00 93.19 108 ASP A CA 1
ATOM 815 C C . ASP A 1 108 ? 6.318 2.476 -31.758 1.00 93.19 108 ASP A C 1
ATOM 817 O O . ASP A 1 108 ? 5.457 3.323 -32.046 1.00 93.19 108 ASP A O 1
ATOM 821 N N . LYS A 1 109 ? 7.443 2.799 -31.106 1.00 92.12 109 LYS A N 1
ATOM 822 C CA . LYS A 1 109 ? 7.839 4.165 -30.692 1.00 92.12 109 LYS A CA 1
ATOM 823 C C . LYS A 1 109 ? 6.848 4.851 -29.763 1.00 92.12 109 LYS A C 1
ATOM 825 O O . LYS A 1 109 ? 6.393 5.977 -30.043 1.00 92.12 109 LYS A O 1
ATOM 830 N N . ASP A 1 110 ? 6.493 4.182 -28.687 1.00 90.44 110 ASP A N 1
ATOM 831 C CA . ASP A 1 110 ? 5.599 4.699 -27.660 1.00 90.44 110 ASP A CA 1
ATOM 832 C C . ASP A 1 110 ? 6.350 5.361 -26.483 1.00 90.44 110 ASP A C 1
ATOM 834 O O . ASP A 1 110 ? 5.735 6.048 -25.661 1.00 90.44 110 ASP A O 1
ATOM 838 N N . GLY A 1 111 ? 7.686 5.296 -26.482 1.00 90.00 111 GLY A N 1
ATOM 839 C CA . GLY A 1 111 ? 8.553 5.843 -25.447 1.00 90.00 111 GLY A CA 1
ATOM 840 C C . GLY A 1 111 ? 9.041 4.808 -24.433 1.00 90.00 111 GLY A C 1
ATOM 841 O O . GLY A 1 111 ? 9.803 5.200 -23.539 1.00 90.00 111 GLY A O 1
ATOM 842 N N . PHE A 1 112 ? 8.648 3.544 -24.573 1.00 90.38 112 PHE A N 1
ATOM 843 C CA . PHE A 1 112 ? 9.166 2.406 -23.829 1.00 90.38 112 PHE A CA 1
ATOM 844 C C . PHE A 1 112 ? 10.159 1.635 -24.700 1.00 90.38 112 PHE A C 1
ATOM 846 O O . PHE A 1 112 ? 9.883 1.361 -25.852 1.00 90.38 112 PHE A O 1
ATOM 853 N N . ASP A 1 113 ? 11.368 1.391 -24.183 1.00 89.38 113 ASP A N 1
ATOM 854 C CA . ASP A 1 113 ? 12.445 0.620 -24.833 1.00 89.38 113 ASP A CA 1
ATOM 855 C C . ASP A 1 113 ? 12.802 0.909 -26.322 1.00 89.38 113 ASP A C 1
ATOM 857 O O . ASP A 1 113 ? 13.759 0.310 -26.817 1.00 89.38 113 ASP A O 1
ATOM 861 N N . ASP A 1 114 ? 12.257 1.979 -26.930 1.00 90.75 114 ASP A N 1
ATOM 862 C CA . ASP A 1 114 ? 12.387 2.535 -28.301 1.00 90.75 114 ASP A CA 1
ATOM 863 C C . ASP A 1 114 ? 13.756 2.399 -29.001 1.00 90.75 114 ASP A C 1
ATOM 865 O O . ASP A 1 114 ? 13.897 2.576 -30.215 1.00 90.75 114 ASP A O 1
ATOM 869 N N . ALA A 1 115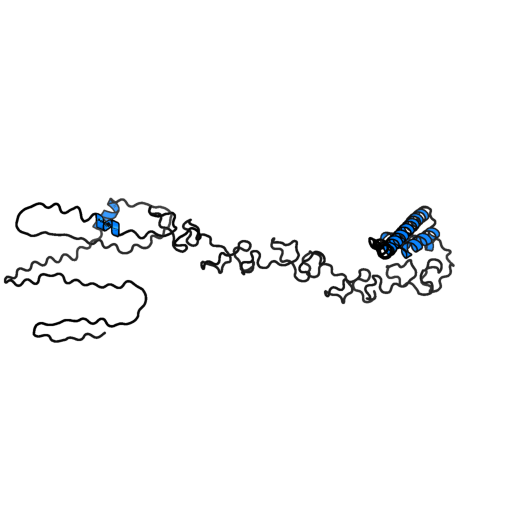 ? 14.836 2.284 -28.231 1.00 90.94 115 ALA A N 1
ATOM 870 C CA . ALA A 1 115 ? 16.182 2.159 -28.765 1.00 90.94 115 ALA A CA 1
ATOM 871 C C . ALA A 1 115 ? 16.488 0.739 -29.256 1.00 90.94 115 ALA A C 1
ATOM 873 O O . ALA A 1 115 ? 17.474 0.575 -29.985 1.00 90.94 115 ALA A O 1
ATOM 874 N N . ASP A 1 116 ? 15.754 -0.268 -28.781 1.00 90.75 116 ASP A N 1
ATOM 875 C CA . ASP A 1 116 ? 16.033 -1.687 -28.970 1.00 90.75 116 ASP A CA 1
ATOM 876 C C . ASP A 1 116 ? 15.599 -2.255 -30.324 1.00 90.75 116 ASP A C 1
ATOM 878 O O . ASP A 1 116 ? 16.272 -3.174 -30.811 1.00 90.75 116 ASP A O 1
ATOM 882 N N . GLY A 1 117 ? 14.632 -1.613 -30.979 1.00 92.50 117 GLY A N 1
ATOM 883 C CA . GLY A 1 117 ? 14.148 -1.979 -32.305 1.00 92.50 117 GLY A CA 1
ATOM 884 C C . GLY A 1 117 ? 13.149 -3.121 -32.291 1.00 92.50 117 GLY A C 1
ATOM 885 O O . GLY A 1 117 ? 12.945 -3.744 -33.325 1.00 92.50 117 GLY A O 1
ATOM 886 N N . CYS A 1 118 ? 12.579 -3.448 -31.139 1.00 94.19 118 CYS A N 1
ATOM 887 C CA . CYS A 1 118 ? 11.526 -4.428 -30.988 1.00 94.19 118 CYS A CA 1
ATOM 888 C C . CYS A 1 118 ? 10.212 -3.721 -30.652 1.00 94.19 118 CYS A C 1
ATOM 890 O O . CYS A 1 118 ? 10.187 -2.883 -29.771 1.00 94.19 118 CYS A O 1
ATOM 892 N N . PRO A 1 119 ? 9.099 -4.083 -31.309 1.00 95.25 119 PRO A N 1
ATOM 893 C CA . PRO A 1 119 ? 7.797 -3.593 -30.883 1.00 95.25 119 PRO A CA 1
ATOM 894 C C . PRO A 1 119 ? 7.425 -4.194 -29.523 1.00 95.25 119 PRO A C 1
ATOM 896 O O . PRO A 1 119 ? 7.323 -5.426 -29.408 1.00 95.25 119 PRO A O 1
ATOM 899 N N . ASP A 1 120 ? 7.155 -3.331 -28.553 1.00 94.00 120 ASP A N 1
ATOM 900 C CA . ASP A 1 120 ? 6.681 -3.685 -27.221 1.00 94.00 120 ASP A CA 1
ATOM 901 C C . ASP A 1 120 ? 5.176 -3.388 -27.162 1.00 94.00 120 ASP A C 1
ATOM 903 O O . ASP A 1 120 ? 4.742 -2.256 -27.068 1.00 94.00 120 ASP A O 1
ATOM 907 N N . THR A 1 121 ? 4.346 -4.426 -27.337 1.00 94.50 121 THR A N 1
ATOM 908 C CA . THR A 1 121 ? 2.878 -4.254 -27.440 1.00 94.50 121 THR A CA 1
ATOM 909 C C . THR A 1 121 ? 2.129 -4.339 -26.103 1.00 94.50 121 THR A C 1
ATOM 911 O O . THR A 1 121 ? 0.893 -4.331 -26.100 1.00 94.50 121 THR A O 1
ATOM 914 N N . ASP A 1 122 ? 2.878 -4.591 -25.035 1.00 94.62 122 ASP A N 1
ATOM 915 C CA . ASP A 1 122 ? 2.475 -4.815 -23.642 1.00 94.62 122 ASP A CA 1
ATOM 916 C C . ASP A 1 122 ? 3.747 -4.596 -22.805 1.00 94.62 122 ASP A C 1
ATOM 918 O O . ASP A 1 122 ? 4.515 -5.533 -22.562 1.00 94.62 122 ASP A O 1
ATOM 922 N N . ASN A 1 123 ? 4.051 -3.330 -22.526 1.00 94.31 123 ASN A N 1
ATOM 923 C CA . ASN A 1 123 ? 5.357 -2.900 -22.017 1.00 94.31 123 ASN A CA 1
ATOM 924 C C . ASN A 1 123 ? 5.670 -3.432 -20.613 1.00 94.31 123 ASN A C 1
ATOM 926 O O . ASN A 1 123 ? 6.810 -3.794 -20.298 1.00 94.31 123 ASN A O 1
ATOM 930 N N . ASP A 1 124 ? 4.672 -3.447 -19.736 1.00 93.19 124 ASP A N 1
ATOM 931 C CA . ASP A 1 124 ? 4.804 -3.917 -18.357 1.00 93.19 124 ASP A CA 1
ATOM 932 C C . ASP A 1 124 ? 4.504 -5.411 -18.193 1.00 93.19 124 ASP A C 1
ATOM 934 O O . ASP A 1 124 ? 4.827 -5.987 -17.148 1.00 93.19 124 ASP A O 1
ATOM 938 N N . HIS A 1 125 ? 4.049 -6.060 -19.266 1.00 93.25 125 HIS A N 1
ATOM 939 C CA . HIS A 1 125 ? 3.828 -7.494 -19.363 1.00 93.25 125 HIS A CA 1
ATOM 940 C C . HIS A 1 125 ? 2.774 -8.015 -18.381 1.00 93.25 125 HIS A C 1
ATOM 942 O O . HIS A 1 125 ? 2.872 -9.165 -17.920 1.00 93.25 125 HIS A O 1
ATOM 948 N N . ASP A 1 126 ? 1.767 -7.204 -18.067 1.00 92.75 126 ASP A N 1
ATOM 949 C CA . ASP A 1 126 ? 0.628 -7.621 -17.248 1.00 92.75 126 ASP A CA 1
ATOM 950 C C . ASP A 1 126 ? -0.420 -8.431 -18.047 1.00 92.75 126 ASP A C 1
ATOM 952 O O . ASP A 1 126 ? -1.300 -9.094 -17.483 1.00 92.75 126 ASP A O 1
ATOM 956 N N . GLY A 1 127 ? -0.253 -8.503 -19.373 1.00 92.69 127 GLY A N 1
ATOM 957 C CA . GLY A 1 127 ? -1.108 -9.242 -20.298 1.00 92.69 127 GLY A CA 1
ATOM 958 C C . GLY A 1 127 ? -2.146 -8.374 -21.007 1.00 92.69 127 GLY A C 1
ATOM 959 O O . GLY A 1 127 ? -2.952 -8.910 -21.793 1.00 92.69 127 GLY A O 1
ATOM 960 N N . ARG A 1 128 ? -2.140 -7.066 -20.762 1.00 94.12 128 ARG A N 1
ATOM 961 C CA . ARG A 1 128 ? -3.031 -6.077 -21.345 1.00 94.12 128 ARG A CA 1
ATOM 962 C C . ARG A 1 128 ? -2.219 -5.177 -22.282 1.00 94.12 128 ARG A C 1
ATOM 964 O O . ARG A 1 128 ? -1.117 -4.742 -22.019 1.00 94.12 128 ARG A O 1
ATOM 971 N N . LEU A 1 129 ? -2.734 -5.000 -23.499 1.00 95.25 129 LEU A N 1
ATOM 972 C CA . LEU A 1 129 ? -1.970 -4.307 -24.544 1.00 95.25 129 LEU A CA 1
ATOM 973 C C . LEU A 1 129 ? -1.993 -2.793 -24.305 1.00 95.25 129 LEU A C 1
ATOM 975 O O . LEU A 1 129 ? -3.081 -2.251 -24.089 1.00 95.25 129 LEU A O 1
ATOM 979 N N . ASP A 1 130 ? -0.881 -2.093 -24.542 1.00 95.31 130 ASP A N 1
ATOM 980 C CA . ASP A 1 130 ? -0.721 -0.652 -24.237 1.00 95.31 130 ASP A CA 1
ATOM 981 C C . ASP A 1 130 ? -1.827 0.228 -24.835 1.00 95.31 130 ASP A C 1
ATOM 983 O O . ASP A 1 130 ? -2.250 1.240 -24.283 1.00 95.31 130 ASP A O 1
ATOM 987 N N . GLY A 1 131 ? -2.340 -0.160 -26.007 1.00 94.00 131 GLY A N 1
ATOM 988 C CA . GLY A 1 131 ? -3.391 0.580 -26.708 1.00 94.00 131 GLY A CA 1
ATOM 989 C C . GLY A 1 131 ? -4.761 0.557 -26.022 1.00 94.00 131 GLY A C 1
ATOM 990 O O . GLY A 1 131 ? -5.643 1.339 -26.399 1.00 94.00 131 GLY A O 1
ATOM 991 N N . VAL A 1 132 ? -4.968 -0.355 -25.077 1.00 95.75 132 VAL A N 1
ATOM 992 C CA . VAL A 1 132 ? -6.134 -0.362 -24.191 1.00 95.75 132 VAL A CA 1
ATOM 993 C C . VAL A 1 132 ? -5.754 -0.038 -22.754 1.00 95.75 132 VAL A C 1
ATOM 995 O O . VAL A 1 132 ? -6.662 0.358 -22.019 1.00 95.75 132 VAL A O 1
ATOM 998 N N . ASP A 1 133 ? -4.482 -0.201 -22.381 1.00 95.81 133 ASP A N 1
ATOM 999 C CA . ASP A 1 133 ? -3.951 -0.078 -21.024 1.00 95.81 133 ASP A CA 1
ATOM 1000 C C . ASP A 1 133 ? -4.118 1.308 -20.391 1.00 95.81 133 ASP A C 1
ATOM 1002 O O . ASP A 1 133 ? -3.860 2.336 -21.027 1.00 95.81 133 ASP A O 1
ATOM 1006 N N . GLY A 1 134 ? -4.642 1.333 -19.162 1.00 95.88 134 GLY A N 1
ATOM 1007 C CA . GLY A 1 134 ? -4.772 2.535 -18.348 1.00 95.88 134 GLY A CA 1
ATOM 1008 C C . GLY A 1 134 ? -3.416 3.034 -17.854 1.00 95.88 134 GLY A C 1
ATOM 1009 O O . GLY A 1 134 ? -3.168 4.249 -17.884 1.00 95.88 134 GLY A O 1
ATOM 1010 N N . CYS A 1 135 ? -2.523 2.108 -17.509 1.00 96.06 135 CYS A N 1
ATOM 1011 C CA . CYS A 1 135 ? -1.172 2.360 -17.050 1.00 96.06 135 CYS A CA 1
ATOM 1012 C C . CYS A 1 135 ? -0.158 1.499 -17.826 1.00 96.06 135 CYS A C 1
ATOM 1014 O O . CYS A 1 135 ? 0.506 0.677 -17.217 1.00 96.06 135 CYS A O 1
ATOM 1016 N N . PRO A 1 136 ? 0.110 1.804 -19.120 1.00 95.44 136 PRO A N 1
ATOM 1017 C CA . PRO A 1 136 ? 0.930 0.984 -20.032 1.00 95.44 136 PRO A CA 1
ATOM 1018 C C . PRO A 1 136 ? 2.418 0.801 -19.679 1.00 95.44 136 PRO A C 1
ATOM 1020 O O . PRO A 1 136 ? 3.228 0.595 -20.567 1.00 95.44 136 PRO A O 1
ATOM 1023 N N . ASN A 1 137 ? 2.856 1.111 -18.464 1.00 93.69 137 ASN A N 1
ATOM 1024 C CA . ASN A 1 137 ? 4.239 0.957 -18.002 1.00 93.69 137 ASN A CA 1
ATOM 1025 C C . ASN A 1 137 ? 4.285 0.518 -16.524 1.00 93.69 137 ASN A C 1
ATOM 1027 O O . ASN A 1 137 ? 5.333 0.635 -15.875 1.00 93.69 137 ASN A O 1
ATOM 1031 N N . GLN A 1 138 ? 3.152 0.114 -15.957 1.00 94.31 138 GLN A N 1
ATOM 1032 C CA . GLN A 1 138 ? 2.989 -0.245 -14.560 1.00 94.31 138 GLN A CA 1
ATOM 1033 C C . GLN A 1 138 ? 2.020 -1.418 -14.480 1.00 94.31 138 GLN A C 1
ATOM 1035 O O . GLN A 1 138 ? 0.815 -1.222 -14.474 1.00 94.31 138 GLN A O 1
ATOM 1040 N N . ALA A 1 139 ? 2.591 -2.610 -14.328 1.00 94.88 139 ALA A N 1
ATOM 1041 C CA . ALA A 1 139 ? 1.817 -3.834 -14.276 1.00 94.88 139 ALA A CA 1
ATOM 1042 C C . ALA A 1 139 ? 0.777 -3.817 -13.150 1.00 94.88 139 ALA A C 1
ATOM 1044 O O . ALA A 1 139 ? 1.118 -3.505 -12.004 1.00 94.88 139 ALA A O 1
ATOM 1045 N N . GLU A 1 140 ? -0.432 -4.237 -13.505 1.00 94.56 140 GLU A N 1
ATOM 1046 C CA . GLU A 1 140 ? -1.565 -4.504 -12.621 1.00 94.56 140 GLU A CA 1
ATOM 1047 C C . GLU A 1 140 ? -1.242 -5.498 -11.485 1.00 94.56 140 GLU A C 1
ATOM 1049 O O . GLU A 1 140 ? -0.561 -6.518 -11.698 1.00 94.56 140 GLU A O 1
ATOM 1054 N N . ASP A 1 141 ? -1.793 -5.264 -10.292 1.00 92.06 141 ASP A N 1
ATOM 1055 C CA . ASP A 1 141 ? -1.844 -6.239 -9.206 1.00 92.06 141 ASP A CA 1
ATOM 1056 C C . ASP A 1 141 ? -3.215 -6.898 -9.126 1.00 92.06 141 ASP A C 1
ATOM 1058 O O . ASP A 1 141 ? -4.093 -6.473 -8.406 1.00 92.06 141 ASP A O 1
ATOM 1062 N N . LEU A 1 142 ? -3.346 -8.029 -9.831 1.00 91.94 142 LEU A N 1
ATOM 1063 C CA . LEU A 1 142 ? -4.559 -8.859 -9.899 1.00 91.94 142 LEU A CA 1
ATOM 1064 C C . LEU A 1 142 ? -5.036 -9.387 -8.525 1.00 91.94 142 LEU A C 1
ATOM 1066 O O . LEU A 1 142 ? -4.877 -10.582 -8.211 1.00 91.94 142 LEU A O 1
ATOM 1070 N N . ASP A 1 143 ? -5.620 -8.521 -7.711 1.00 90.25 143 ASP A N 1
ATOM 1071 C CA . ASP A 1 143 ? -6.029 -8.749 -6.331 1.00 90.25 143 ASP A CA 1
ATOM 1072 C C . ASP A 1 143 ? -7.563 -8.761 -6.161 1.00 90.25 143 ASP A C 1
ATOM 1074 O O . ASP A 1 143 ? -8.081 -9.236 -5.139 1.00 90.25 143 ASP A O 1
ATOM 1078 N N . GLY A 1 144 ? -8.297 -8.409 -7.223 1.00 90.94 144 GLY A N 1
ATOM 1079 C CA . GLY A 1 144 ? -9.754 -8.372 -7.270 1.00 90.94 144 GLY A CA 1
ATOM 1080 C C . GLY A 1 144 ? -10.357 -6.976 -7.106 1.00 90.94 144 GLY A C 1
ATOM 1081 O O . GLY A 1 144 ? -11.595 -6.876 -7.123 1.00 90.94 144 GLY A O 1
ATOM 1082 N N . PHE A 1 145 ? -9.536 -5.941 -6.948 1.00 92.75 145 PHE A N 1
ATOM 1083 C CA . PHE A 1 145 ? -9.907 -4.536 -7.013 1.00 92.75 145 PHE A CA 1
ATOM 1084 C C . PHE A 1 145 ? -9.480 -3.958 -8.365 1.00 92.75 145 PHE A C 1
ATOM 1086 O O . PHE A 1 145 ? -8.379 -4.194 -8.812 1.00 92.75 145 PHE A O 1
ATOM 1093 N N . GLU A 1 146 ? -10.420 -3.310 -9.060 1.00 93.06 146 GLU A N 1
ATOM 1094 C CA . GLU A 1 146 ? -10.235 -2.624 -10.356 1.00 93.06 146 GLU A CA 1
ATOM 1095 C C . GLU A 1 146 ? -9.380 -3.298 -11.480 1.00 93.06 146 GLU A C 1
ATOM 1097 O O . GLU A 1 146 ? -9.268 -2.696 -12.542 1.00 93.06 146 GLU A O 1
ATOM 1102 N N . ASP A 1 147 ? -9.046 -4.603 -11.382 1.00 92.31 147 ASP A N 1
ATOM 1103 C CA . ASP A 1 147 ? -8.235 -5.478 -12.281 1.00 92.31 147 ASP A CA 1
ATOM 1104 C C . ASP A 1 147 ? -8.417 -5.334 -13.821 1.00 92.31 147 ASP A C 1
ATOM 1106 O O . ASP A 1 147 ? -7.689 -5.926 -14.625 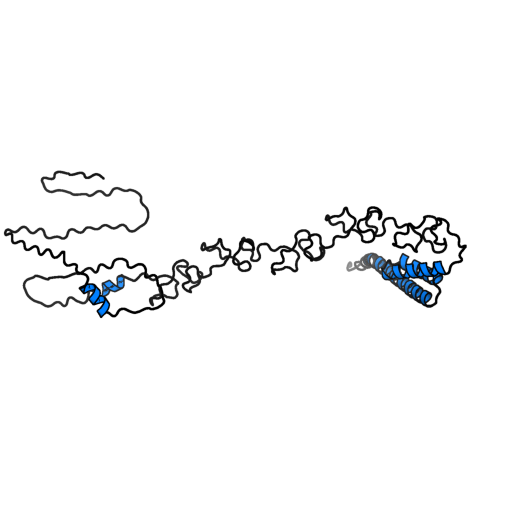1.00 92.31 147 ASP A O 1
ATOM 1110 N N . ASP A 1 148 ? -9.495 -4.696 -14.279 1.00 93.69 148 ASP A N 1
ATOM 1111 C CA . ASP A 1 148 ? -9.852 -4.578 -15.693 1.00 93.69 148 ASP A CA 1
ATOM 1112 C C . ASP A 1 148 ? -9.220 -3.347 -16.376 1.00 93.69 148 ASP A C 1
ATOM 1114 O O . ASP A 1 148 ? -9.326 -3.229 -17.613 1.00 93.69 148 ASP A O 1
ATOM 1118 N N . ASP A 1 149 ? -8.626 -2.408 -15.637 1.00 93.31 149 ASP A N 1
ATOM 1119 C CA . ASP A 1 149 ? -8.123 -1.147 -16.188 1.00 93.31 149 ASP A CA 1
ATOM 1120 C C . ASP A 1 149 ? -6.622 -1.153 -16.543 1.00 93.31 149 ASP A C 1
ATOM 1122 O O . ASP A 1 149 ? -6.272 -0.467 -17.515 1.00 93.31 149 ASP A O 1
ATOM 1126 N N . GLY A 1 150 ? -5.827 -2.043 -15.938 1.00 93.62 150 GLY A N 1
ATOM 1127 C CA . GLY A 1 150 ? -4.391 -2.209 -16.198 1.00 93.62 150 GLY A CA 1
ATOM 1128 C C . GLY A 1 150 ? -3.524 -1.287 -15.341 1.00 93.62 150 GLY A C 1
ATOM 1129 O O . GLY A 1 150 ? -2.449 -0.886 -15.768 1.00 93.62 150 GLY A O 1
ATOM 1130 N N . CYS A 1 151 ? -4.016 -0.847 -14.189 1.00 95.38 151 CYS A N 1
ATOM 1131 C CA . CYS A 1 151 ? -3.340 0.060 -13.286 1.00 95.38 151 CYS A CA 1
ATOM 1132 C C . CYS A 1 151 ? -3.215 -0.552 -11.896 1.00 95.38 151 CYS A C 1
ATOM 1134 O O . CYS A 1 151 ? -4.203 -0.747 -11.221 1.00 95.38 151 CYS A O 1
ATOM 1136 N N . LEU A 1 152 ? -1.974 -0.687 -11.422 1.00 94.44 152 LEU A N 1
ATOM 1137 C CA . LEU A 1 152 ? -1.696 -1.054 -10.031 1.00 94.44 152 LEU A CA 1
ATOM 1138 C C . LEU A 1 152 ? -2.440 -0.153 -9.023 1.00 94.44 152 LEU A C 1
ATOM 1140 O O . LEU A 1 152 ? -2.158 1.057 -8.953 1.00 94.44 152 LEU A O 1
ATOM 1144 N N . ASP A 1 153 ? -3.225 -0.776 -8.153 1.00 93.62 153 ASP A N 1
ATOM 1145 C CA . ASP A 1 153 ? -3.963 -0.150 -7.061 1.00 93.62 153 ASP A CA 1
ATOM 1146 C C . ASP A 1 153 ? -3.372 -0.589 -5.718 1.00 93.62 153 ASP A C 1
ATOM 1148 O O . ASP A 1 153 ? -3.715 -1.612 -5.156 1.00 93.62 153 ASP A O 1
ATOM 1152 N N . GLY A 1 154 ? -2.428 0.200 -5.193 1.00 93.50 154 GLY A N 1
ATOM 1153 C CA . GLY A 1 154 ? -1.693 -0.166 -3.972 1.00 93.50 154 GLY A CA 1
ATOM 1154 C C . GLY A 1 154 ? -2.298 0.313 -2.644 1.00 93.50 154 GLY A C 1
ATOM 1155 O O . GLY A 1 154 ? -1.576 0.295 -1.642 1.00 93.50 154 GLY A O 1
ATOM 1156 N N . ASP A 1 155 ? -3.523 0.845 -2.667 1.00 95.31 155 ASP A N 1
ATOM 1157 C CA . ASP A 1 155 ? -4.320 1.326 -1.522 1.00 95.31 155 ASP A CA 1
ATOM 1158 C C . ASP A 1 155 ? -5.802 1.345 -1.952 1.00 95.31 155 ASP A C 1
ATOM 1160 O O . ASP A 1 155 ? -6.338 2.368 -2.401 1.00 95.31 155 ASP A O 1
ATOM 1164 N N . ASN A 1 156 ? -6.425 0.168 -1.922 1.00 95.44 156 ASN A N 1
ATOM 1165 C CA . ASN A 1 156 ? -7.718 -0.094 -2.558 1.00 95.44 156 ASN A CA 1
ATOM 1166 C C . ASN A 1 156 ? -8.903 0.644 -1.920 1.00 95.44 156 ASN A C 1
ATOM 1168 O O . ASN A 1 156 ? -9.899 0.942 -2.592 1.00 95.44 156 ASN A O 1
ATOM 1172 N N . ASP A 1 157 ? -8.851 0.939 -0.623 1.00 95.50 157 ASP A N 1
ATOM 1173 C CA . ASP A 1 157 ? -9.904 1.695 0.059 1.00 95.50 157 ASP A CA 1
ATOM 1174 C C . ASP A 1 157 ? -9.571 3.178 0.274 1.00 95.50 157 ASP A C 1
ATOM 1176 O O . ASP A 1 157 ? -10.478 3.979 0.548 1.00 95.50 157 ASP A O 1
ATOM 1180 N N . GLY A 1 158 ? -8.327 3.574 0.005 1.00 95.12 158 GLY A N 1
ATOM 1181 C CA . GLY A 1 158 ? -7.891 4.959 -0.050 1.00 95.12 158 GLY A CA 1
ATOM 1182 C C . GLY A 1 158 ? -7.751 5.601 1.325 1.00 95.12 158 GLY A C 1
ATOM 1183 O O . GLY A 1 158 ? -7.934 6.826 1.435 1.00 95.12 158 GLY A O 1
ATOM 1184 N N . ASP A 1 159 ? -7.475 4.813 2.360 1.00 95.44 159 ASP A N 1
ATOM 1185 C CA . ASP A 1 159 ? -7.282 5.301 3.725 1.00 95.44 159 ASP A CA 1
ATOM 1186 C C . ASP A 1 159 ? -5.848 5.792 4.010 1.00 95.44 159 ASP A C 1
ATOM 1188 O O . ASP A 1 159 ? -5.610 6.555 4.956 1.00 95.44 159 ASP A O 1
ATOM 1192 N N . GLY A 1 160 ? -4.908 5.490 3.109 1.00 94.38 160 GLY A N 1
ATOM 1193 C CA . GLY A 1 160 ? -3.508 5.895 3.184 1.00 94.38 160 GLY A CA 1
ATOM 1194 C C . GLY A 1 160 ? -2.560 4.828 3.738 1.00 94.38 160 GLY A C 1
ATOM 1195 O O . GLY A 1 160 ? -1.350 5.100 3.820 1.00 94.38 160 GLY A O 1
ATOM 1196 N N . VAL A 1 161 ? -3.061 3.646 4.095 1.00 95.81 161 VAL A N 1
ATOM 1197 C CA . VAL A 1 161 ? -2.295 2.433 4.375 1.00 95.81 161 VAL A CA 1
ATOM 1198 C C . VAL A 1 161 ? -2.263 1.591 3.098 1.00 95.81 161 VAL A C 1
ATOM 1200 O O . VAL A 1 161 ? -3.273 1.292 2.491 1.00 95.81 161 VAL A O 1
ATOM 1203 N N . SER A 1 162 ? -1.071 1.209 2.637 1.00 96.12 162 SER A N 1
ATOM 1204 C CA . SER A 1 162 ? -0.973 0.372 1.432 1.00 96.12 162 SER A CA 1
ATOM 1205 C C . SER A 1 162 ? -1.529 -1.031 1.678 1.00 96.12 162 SER A C 1
ATOM 1207 O O . SER A 1 162 ? -1.233 -1.571 2.746 1.00 96.12 162 SER A O 1
ATOM 1209 N N . ASP A 1 163 ? -2.097 -1.701 0.673 1.00 95.62 163 ASP A N 1
ATOM 1210 C CA . ASP A 1 163 ? -2.708 -3.038 0.830 1.00 95.62 163 ASP A CA 1
ATOM 1211 C C . ASP A 1 163 ? -1.760 -4.104 1.425 1.00 95.62 163 ASP A C 1
ATOM 1213 O O . ASP A 1 163 ? -2.185 -5.016 2.132 1.00 95.62 163 ASP A O 1
ATOM 1217 N N . GLU A 1 164 ? -0.440 -4.007 1.191 1.00 94.50 164 GLU A N 1
ATOM 1218 C CA . GLU A 1 164 ? 0.554 -4.917 1.803 1.00 94.50 164 GLU A CA 1
ATOM 1219 C C . GLU A 1 164 ? 0.668 -4.734 3.333 1.00 94.50 164 GLU A C 1
ATOM 1221 O O . GLU A 1 164 ? 1.006 -5.671 4.068 1.00 94.50 164 GLU A O 1
ATOM 1226 N N . GLY A 1 165 ? 0.449 -3.507 3.802 1.00 94.50 165 GLY A N 1
ATOM 1227 C CA . GLY A 1 165 ? 0.501 -3.103 5.206 1.00 94.50 165 GLY A CA 1
ATOM 1228 C C . GLY A 1 165 ? -0.862 -3.075 5.892 1.00 94.50 165 GLY A C 1
ATOM 1229 O O . GLY A 1 165 ? -0.893 -3.050 7.122 1.00 94.50 165 GLY A O 1
ATOM 1230 N N . ASP A 1 166 ? -1.934 -3.117 5.112 1.00 96.81 166 ASP A N 1
ATOM 1231 C CA . ASP A 1 166 ? -3.307 -3.005 5.564 1.00 96.81 166 ASP A CA 1
ATOM 1232 C C . ASP A 1 166 ? -3.881 -4.376 5.976 1.00 96.81 166 ASP A C 1
ATOM 1234 O O . ASP A 1 166 ? -3.728 -5.408 5.307 1.00 96.81 166 ASP A O 1
ATOM 1238 N N . ARG A 1 167 ? -4.510 -4.420 7.150 1.00 96.94 167 ARG A N 1
ATOM 1239 C CA . ARG A 1 167 ? -5.190 -5.610 7.668 1.00 96.94 167 ARG A CA 1
ATOM 1240 C C . ARG A 1 167 ? -6.613 -5.755 7.129 1.00 96.94 167 ARG A C 1
ATOM 1242 O O . ARG A 1 167 ? -7.131 -6.883 7.164 1.00 96.94 167 ARG A O 1
ATOM 1249 N N . CYS A 1 168 ? -7.212 -4.678 6.640 1.00 96.31 168 CYS A N 1
ATOM 1250 C CA . CYS A 1 168 ? -8.524 -4.618 6.029 1.00 96.31 168 CYS A CA 1
ATOM 1251 C C . CYS A 1 168 ? -8.515 -3.883 4.663 1.00 96.31 168 CYS A C 1
ATOM 1253 O O . CYS A 1 168 ? -9.319 -2.974 4.532 1.00 96.31 168 CYS A O 1
ATOM 1255 N N . PRO A 1 169 ? -7.826 -4.397 3.607 1.00 95.00 169 PRO A N 1
ATOM 1256 C CA . PRO A 1 169 ? -7.615 -3.745 2.284 1.00 95.00 169 PRO A CA 1
ATOM 1257 C C . PRO A 1 169 ? -8.847 -3.370 1.433 1.00 95.00 169 PRO A C 1
ATOM 1259 O O . PRO A 1 169 ? -8.780 -3.243 0.219 1.00 95.00 169 PRO A O 1
ATOM 1262 N N . GLY A 1 170 ? -10.045 -3.367 1.996 1.00 94.25 170 GLY A N 1
ATOM 1263 C CA . GLY A 1 170 ? -11.264 -2.944 1.316 1.00 94.25 170 GLY A CA 1
ATOM 1264 C C . GLY A 1 170 ? -12.224 -2.237 2.267 1.00 94.25 170 GLY A C 1
ATOM 1265 O O . GLY A 1 170 ? -13.433 -2.211 2.002 1.00 94.25 170 GLY A O 1
ATOM 1266 N N . GLN A 1 171 ? -11.727 -1.767 3.409 1.00 95.88 171 GLN A N 1
ATOM 1267 C CA . GLN A 1 171 ? -12.470 -1.062 4.440 1.00 95.88 171 GLN A CA 1
ATOM 1268 C C . GLN A 1 171 ? -11.599 0.051 5.001 1.00 95.88 171 GLN A C 1
ATOM 1270 O O . GLN A 1 171 ? -10.844 -0.178 5.932 1.00 95.88 171 GLN A O 1
ATOM 1275 N N . ALA A 1 172 ? -11.831 1.259 4.498 1.00 96.88 172 ALA A N 1
ATOM 1276 C CA . ALA A 1 172 ? -11.076 2.414 4.934 1.00 96.88 172 ALA A CA 1
ATOM 1277 C C . ALA A 1 172 ? -11.159 2.638 6.452 1.00 96.88 172 ALA A C 1
ATOM 1279 O O . ALA A 1 172 ? -12.262 2.641 7.019 1.00 96.88 172 ALA A O 1
ATOM 1280 N N . GLU A 1 173 ? -10.001 2.908 7.048 1.00 97.31 173 GLU A N 1
ATOM 1281 C CA . GLU A 1 173 ? -9.820 3.404 8.411 1.00 97.31 173 GLU A CA 1
ATOM 1282 C C . GLU A 1 173 ? -10.697 4.638 8.719 1.00 97.31 173 GLU A C 1
ATOM 1284 O O . GLU A 1 173 ? -10.905 5.516 7.866 1.00 97.31 173 GLU A O 1
ATOM 1289 N N . ASP A 1 174 ? -11.213 4.743 9.950 1.00 95.25 174 ASP A N 1
ATOM 1290 C CA . ASP A 1 174 ? -12.086 5.851 10.374 1.00 95.25 174 ASP A CA 1
ATOM 1291 C C . ASP A 1 174 ? -11.345 7.027 11.046 1.00 95.25 174 ASP A C 1
ATOM 1293 O O . ASP A 1 174 ? -11.915 8.123 11.166 1.00 95.25 174 ASP A O 1
ATOM 1297 N N . LEU A 1 175 ? -10.041 6.864 11.311 1.00 93.81 175 LEU A N 1
ATOM 1298 C CA . LEU A 1 175 ? -9.080 7.902 11.719 1.00 93.81 175 LEU A CA 1
ATOM 1299 C C . LEU A 1 175 ? -9.540 8.704 12.947 1.00 93.81 175 LEU A C 1
ATOM 1301 O O . LEU A 1 175 ? -9.541 9.949 12.945 1.00 93.81 175 LEU A O 1
ATOM 1305 N N . ASP A 1 176 ? -9.941 8.004 14.001 1.00 93.12 176 ASP A N 1
ATOM 1306 C CA . ASP A 1 176 ? -10.432 8.593 15.246 1.00 93.12 176 ASP A CA 1
ATOM 1307 C C . ASP A 1 176 ? -9.347 8.755 16.338 1.00 93.12 176 ASP A C 1
ATOM 1309 O O . ASP A 1 176 ? -9.561 9.442 17.349 1.00 93.12 176 ASP A O 1
ATOM 1313 N N . GLY A 1 177 ? -8.135 8.247 16.091 1.00 93.31 177 GLY A N 1
ATOM 1314 C CA . GLY A 1 177 ? -7.002 8.275 17.010 1.00 93.31 177 GLY A CA 1
ATOM 1315 C C . GLY A 1 177 ? -6.816 6.984 17.810 1.00 93.31 177 GLY A C 1
ATOM 1316 O O . GLY A 1 177 ? -5.950 6.958 18.703 1.00 93.31 177 GLY A O 1
ATOM 1317 N N . PHE A 1 178 ? -7.589 5.941 17.520 1.00 95.00 178 PHE A N 1
ATOM 1318 C CA . PHE A 1 178 ? -7.485 4.615 18.095 1.00 95.00 178 PHE A CA 1
ATOM 1319 C C . PHE A 1 178 ? -7.079 3.596 17.026 1.00 95.00 178 PHE A C 1
ATOM 1321 O O . PHE A 1 178 ? -7.795 3.287 16.096 1.00 95.00 178 PHE A O 1
ATOM 1328 N N . LYS A 1 179 ? -5.868 3.054 17.183 1.00 94.69 179 LYS A N 1
ATOM 1329 C CA . LYS A 1 179 ? -5.265 2.049 16.287 1.00 94.69 179 LYS A CA 1
ATOM 1330 C C . LYS A 1 179 ? -5.233 2.374 14.777 1.00 94.69 179 LYS A C 1
ATOM 1332 O O . LYS A 1 179 ? -4.830 1.483 14.042 1.00 94.69 179 LYS A O 1
ATOM 1337 N N . ASP A 1 180 ? -5.370 3.641 14.375 1.00 94.69 180 ASP A N 1
ATOM 1338 C CA . ASP A 1 180 ? -5.251 4.177 12.996 1.00 94.69 180 ASP A CA 1
ATOM 1339 C C . ASP A 1 180 ? -4.062 3.695 12.117 1.00 94.69 180 ASP A C 1
ATOM 1341 O O . ASP A 1 180 ? -3.956 4.059 10.949 1.00 94.69 180 ASP A O 1
ATOM 1345 N N . ASP A 1 181 ? -3.077 2.985 12.672 1.00 95.56 181 ASP A N 1
ATOM 1346 C CA . ASP A 1 181 ? -1.887 2.528 11.945 1.00 95.56 181 ASP A CA 1
ATOM 1347 C C . ASP A 1 181 ? -2.092 1.165 11.245 1.00 95.56 181 ASP A C 1
ATOM 1349 O O . ASP A 1 181 ? -1.155 0.691 10.590 1.00 95.56 181 ASP A O 1
ATOM 1353 N N . ASP A 1 182 ? -3.225 0.480 11.450 1.00 95.88 182 ASP A N 1
ATOM 1354 C CA . ASP A 1 182 ? -3.432 -0.893 10.969 1.00 95.88 182 ASP A CA 1
ATOM 1355 C C . ASP A 1 182 ? -4.425 -1.068 9.807 1.00 95.88 182 ASP A C 1
ATOM 1357 O O . ASP A 1 182 ? -4.495 -2.186 9.278 1.00 95.88 182 ASP A O 1
ATOM 1361 N N . GLY A 1 183 ? -5.054 0.030 9.367 1.00 96.00 183 GLY A N 1
ATOM 1362 C CA . GLY A 1 183 ? -5.913 0.113 8.177 1.00 96.00 183 GLY A CA 1
ATOM 1363 C C . GLY A 1 183 ? -7.284 -0.534 8.373 1.00 96.00 183 GLY A C 1
ATOM 1364 O O . GLY A 1 183 ? -7.938 -0.937 7.422 1.00 96.00 183 GLY A O 1
ATOM 1365 N N . CYS A 1 184 ? -7.715 -0.739 9.617 1.00 97.50 184 CYS A N 1
ATOM 1366 C CA . CYS A 1 184 ? -8.990 -1.371 9.917 1.00 97.50 184 CYS A CA 1
ATOM 1367 C C . CYS A 1 184 ? -9.852 -0.436 10.764 1.00 97.50 184 CYS A C 1
ATOM 1369 O O . CYS A 1 184 ? -9.483 -0.172 11.903 1.00 97.50 184 CYS A O 1
ATOM 1371 N N . PRO A 1 185 ? -11.072 -0.090 10.315 1.00 97.38 185 PRO A N 1
ATOM 1372 C CA . PRO A 1 185 ? -11.962 0.745 11.108 1.00 97.38 185 PRO A CA 1
ATOM 1373 C C . PRO A 1 185 ? -12.344 0.048 12.421 1.00 97.38 185 PRO A C 1
ATOM 1375 O O . PRO A 1 185 ? -12.913 -1.057 12.413 1.00 97.38 185 PRO A O 1
ATOM 1378 N N . ASP A 1 186 ? -12.084 0.714 13.542 1.00 96.31 186 ASP A N 1
ATOM 1379 C CA . ASP A 1 186 ? -12.459 0.280 14.886 1.00 96.31 186 ASP A CA 1
ATOM 1380 C C . ASP A 1 186 ? -13.760 1.004 15.311 1.00 96.31 186 ASP A C 1
ATOM 1382 O O . ASP A 1 186 ? -13.768 2.024 15.980 1.00 96.31 186 ASP A O 1
ATOM 1386 N N . LEU A 1 187 ? -14.920 0.458 14.921 1.00 96.44 187 LEU A N 1
ATOM 1387 C CA . LEU A 1 187 ? -16.223 1.127 15.126 1.00 96.44 187 LEU A CA 1
ATOM 1388 C C . LEU A 1 187 ? -16.758 1.122 16.580 1.00 96.44 187 LEU A C 1
ATOM 1390 O O . LEU A 1 187 ? -17.838 1.671 16.815 1.00 96.44 187 LEU A O 1
ATOM 1394 N N . ASP A 1 188 ? -16.081 0.411 17.481 1.00 96.69 188 ASP A N 1
ATOM 1395 C CA . ASP A 1 188 ? -16.386 0.205 18.909 1.00 96.69 188 ASP A CA 1
ATOM 1396 C C . ASP A 1 188 ? -15.037 -0.006 19.620 1.00 96.69 188 ASP A C 1
ATOM 1398 O O . ASP A 1 188 ? -14.473 -1.106 19.639 1.00 96.69 188 ASP A O 1
ATOM 1402 N N . ASN A 1 189 ? -14.456 1.094 20.081 1.00 97.06 189 ASN A N 1
ATOM 1403 C CA . ASN A 1 189 ? -13.062 1.181 20.496 1.00 97.06 189 ASN A CA 1
ATOM 1404 C C . ASN A 1 189 ? -12.771 0.531 21.852 1.00 97.06 189 ASN A C 1
ATOM 1406 O O . ASN A 1 189 ? -11.624 0.150 22.130 1.00 97.06 189 ASN A O 1
ATOM 1410 N N . ASP A 1 190 ? -13.771 0.384 22.714 1.00 96.31 190 ASP A N 1
ATOM 1411 C CA . ASP A 1 190 ? -13.628 -0.267 24.016 1.00 96.31 190 ASP A CA 1
ATOM 1412 C C . ASP A 1 190 ? -14.320 -1.634 24.126 1.00 96.31 190 ASP A C 1
ATOM 1414 O O . ASP A 1 190 ? -14.163 -2.310 25.152 1.00 96.31 190 ASP A O 1
ATOM 1418 N N . ASP A 1 191 ? -14.914 -2.105 23.026 1.00 96.31 191 ASP A N 1
ATOM 1419 C CA . ASP A 1 191 ? -15.541 -3.415 22.861 1.00 96.31 191 ASP A CA 1
ATOM 1420 C C . ASP A 1 191 ? -16.735 -3.640 23.821 1.00 96.31 191 ASP A C 1
ATOM 1422 O O . ASP A 1 191 ? -16.973 -4.779 24.267 1.00 96.31 191 ASP A O 1
ATOM 1426 N N . ASP A 1 192 ? -17.486 -2.592 24.169 1.00 95.56 192 ASP A N 1
ATOM 1427 C CA . ASP A 1 192 ? -18.631 -2.682 25.085 1.00 95.56 192 ASP A CA 1
ATOM 1428 C C . ASP A 1 192 ? -19.972 -3.009 24.390 1.00 95.56 192 ASP A C 1
ATOM 1430 O O . ASP A 1 192 ? -20.923 -3.498 25.023 1.00 95.56 192 ASP A O 1
ATOM 1434 N N . GLY A 1 193 ? -20.007 -2.889 23.059 1.00 94.50 193 GLY A N 1
ATOM 1435 C CA . GLY A 1 193 ? -21.147 -3.190 22.200 1.00 94.50 193 GLY A CA 1
ATOM 1436 C C . GLY A 1 193 ? -21.948 -1.972 21.730 1.00 94.50 193 GLY A C 1
ATOM 1437 O O . GLY A 1 193 ? -22.894 -2.166 20.947 1.00 94.50 193 GLY A O 1
ATOM 1438 N N . LEU A 1 194 ? -21.605 -0.761 22.169 1.00 96.56 194 LEU A N 1
ATOM 1439 C CA . LEU A 1 194 ? -22.050 0.505 21.595 1.00 96.56 194 LEU A CA 1
ATOM 1440 C C . LEU A 1 194 ? -21.005 0.994 20.590 1.00 96.56 194 LEU A C 1
ATOM 1442 O O . LEU A 1 194 ? -19.809 0.924 20.802 1.00 96.56 194 LEU A O 1
ATOM 1446 N N . ALA A 1 195 ? -21.467 1.472 19.436 1.00 97.00 195 ALA A N 1
ATOM 1447 C CA . ALA A 1 195 ? -20.539 2.049 18.471 1.00 97.00 195 ALA A CA 1
ATOM 1448 C C . ALA A 1 195 ? -20.060 3.421 18.963 1.00 97.00 195 ALA A C 1
ATOM 1450 O O . ALA A 1 195 ? -20.878 4.193 19.464 1.00 97.00 195 ALA A O 1
ATOM 1451 N N . ASP A 1 196 ? -18.819 3.796 18.664 1.00 96.62 196 ASP A N 1
ATOM 1452 C CA . ASP A 1 196 ? -18.193 5.079 19.027 1.00 96.62 196 ASP A CA 1
ATOM 1453 C C . ASP A 1 196 ? -19.044 6.320 18.712 1.00 96.62 196 ASP A C 1
ATOM 1455 O O . ASP A 1 196 ? -19.011 7.341 19.400 1.00 96.62 196 ASP A O 1
ATOM 1459 N N . ALA A 1 197 ? -19.838 6.256 17.640 1.00 95.81 197 ALA A N 1
ATOM 1460 C CA . ALA A 1 197 ? -20.728 7.343 17.234 1.00 95.81 197 ALA A CA 1
ATOM 1461 C C . ALA A 1 197 ? -21.978 7.503 18.128 1.00 95.81 197 ALA A C 1
ATOM 1463 O O . ALA A 1 197 ? -22.643 8.546 18.073 1.00 95.81 197 ALA A O 1
ATOM 1464 N N . GLU A 1 198 ? -22.335 6.462 18.876 1.00 96.88 198 GLU A N 1
ATOM 1465 C CA . GLU A 1 198 ? -23.482 6.372 19.786 1.00 96.88 198 GLU A CA 1
ATOM 1466 C C . GLU A 1 198 ? -23.058 6.351 21.268 1.00 96.88 198 GLU A C 1
ATOM 1468 O O . GLU A 1 198 ? -23.901 6.623 22.122 1.00 96.88 198 GLU A O 1
ATOM 1473 N N . ASP A 1 199 ? -21.772 6.131 21.546 1.00 97.06 199 ASP A N 1
ATOM 1474 C CA . ASP A 1 199 ? -21.168 6.061 22.875 1.00 97.06 199 ASP A CA 1
ATOM 1475 C C . ASP A 1 199 ? -20.717 7.447 23.407 1.00 97.06 199 ASP A C 1
ATOM 1477 O O . ASP A 1 199 ? -20.110 8.268 22.705 1.00 97.06 199 ASP A O 1
ATOM 1481 N N . GLN A 1 200 ? -21.052 7.759 24.665 1.00 97.19 200 GLN A N 1
ATOM 1482 C CA . GLN A 1 200 ? -20.592 8.974 25.348 1.00 97.19 200 GLN A CA 1
ATOM 1483 C C . GLN A 1 200 ? -19.158 8.869 25.889 1.00 97.19 200 GLN A C 1
ATOM 1485 O O . GLN A 1 200 ? -18.509 9.910 26.085 1.00 97.19 200 GLN A O 1
ATOM 1490 N N . CYS A 1 201 ? -18.661 7.654 26.097 1.00 96.44 201 CYS A N 1
ATOM 1491 C CA . CYS A 1 201 ? -17.338 7.329 26.594 1.00 96.44 201 CYS A CA 1
ATOM 1492 C C . CYS A 1 201 ? -16.594 6.314 25.694 1.00 96.44 201 CYS A C 1
ATOM 1494 O O . CYS A 1 201 ? -16.109 5.336 26.243 1.00 96.44 201 CYS A O 1
ATOM 1496 N N . PRO A 1 202 ? -16.270 6.636 24.417 1.00 96.50 202 PRO A N 1
ATOM 1497 C CA . PRO A 1 202 ? -15.753 5.683 23.406 1.00 96.50 202 PRO A CA 1
ATOM 1498 C C . PRO A 1 202 ? -14.416 4.976 23.694 1.00 96.50 202 PRO A C 1
ATOM 1500 O O . PRO A 1 202 ? -13.815 4.370 22.825 1.00 96.50 202 PRO A O 1
ATOM 1503 N N . LEU A 1 203 ? -13.817 5.180 24.864 1.00 96.25 203 LEU A N 1
ATOM 1504 C CA . LEU A 1 203 ? -12.542 4.575 25.260 1.00 96.25 203 LEU A CA 1
ATOM 1505 C C . LEU A 1 203 ? -12.637 3.915 26.646 1.00 96.25 203 LEU A C 1
ATOM 1507 O O . LEU A 1 203 ? -11.599 3.610 27.252 1.00 96.25 203 LEU A O 1
ATOM 1511 N N . GLN A 1 204 ? -13.835 3.808 27.213 1.00 96.12 204 GLN A N 1
ATOM 1512 C CA . GLN A 1 204 ? -14.099 3.283 28.543 1.00 96.12 204 GLN A CA 1
ATOM 1513 C C . GLN A 1 204 ? -15.349 2.416 28.510 1.00 96.12 204 GLN A C 1
ATOM 1515 O O . GLN A 1 20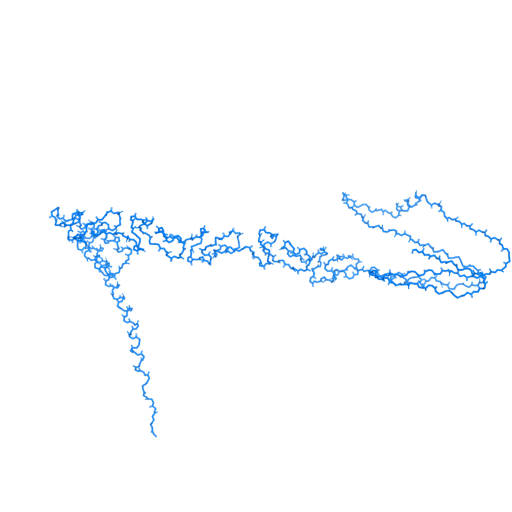4 ? -16.441 2.931 28.672 1.00 96.12 204 GLN A O 1
ATOM 1520 N N . ALA A 1 205 ? -15.135 1.105 28.447 1.00 96.75 205 ALA A N 1
ATOM 1521 C CA . ALA A 1 205 ? -16.233 0.159 28.389 1.00 96.75 205 ALA A CA 1
ATOM 1522 C C . ALA A 1 205 ? -17.217 0.304 29.562 1.00 96.75 205 ALA A C 1
ATOM 1524 O O . ALA A 1 205 ? -16.797 0.327 30.729 1.00 96.75 205 ALA A O 1
ATOM 1525 N N . GLU A 1 206 ? -18.502 0.299 29.218 1.00 96.19 206 GLU A N 1
ATOM 1526 C CA . GLU A 1 206 ? -19.660 0.244 30.108 1.00 96.19 206 GLU A CA 1
ATOM 1527 C C . GLU A 1 206 ? -19.589 -0.893 31.149 1.00 96.19 206 GLU A C 1
ATOM 1529 O O . GLU A 1 206 ? -19.141 -2.015 30.858 1.00 96.19 206 GLU A O 1
ATOM 1534 N N . ASP A 1 207 ? -20.078 -0.638 32.370 1.00 93.31 207 ASP A N 1
ATOM 1535 C CA . ASP A 1 207 ? -20.093 -1.605 33.469 1.00 93.31 207 ASP A CA 1
ATOM 1536 C C . ASP A 1 207 ? -21.437 -2.301 33.743 1.00 93.31 207 ASP A C 1
ATOM 1538 O O . ASP A 1 207 ? -21.532 -2.998 34.745 1.00 93.31 207 ASP A O 1
ATOM 1542 N N . GLN A 1 208 ? -22.396 -2.294 32.806 1.00 91.62 208 GLN A N 1
ATOM 1543 C CA . GLN A 1 208 ? -23.573 -3.198 32.706 1.00 91.62 208 GLN A CA 1
ATOM 1544 C C . GLN A 1 208 ? -24.127 -3.720 34.049 1.00 91.62 208 GLN A C 1
ATOM 1546 O O . GLN A 1 208 ? -24.277 -4.940 34.262 1.00 91.62 208 GLN A O 1
ATOM 1551 N N . ASP A 1 209 ? -24.428 -2.813 34.971 1.00 90.81 209 ASP A N 1
ATOM 1552 C CA . ASP A 1 209 ? -24.925 -3.135 36.308 1.00 90.81 209 ASP A CA 1
ATOM 1553 C C . ASP A 1 209 ? -26.437 -2.871 36.462 1.00 90.81 209 ASP A C 1
ATOM 1555 O O . ASP A 1 209 ? -27.053 -3.288 37.453 1.00 90.81 209 ASP A O 1
ATOM 1559 N N . GLY A 1 210 ? -27.069 -2.319 35.421 1.00 90.69 210 GLY A N 1
ATOM 1560 C CA . GLY A 1 210 ? -28.480 -1.966 35.361 1.00 90.69 210 GLY A CA 1
ATOM 1561 C C . GLY A 1 210 ? -28.753 -0.483 35.617 1.00 90.69 210 GLY A C 1
ATOM 1562 O O . GLY A 1 210 ? -29.932 -0.089 35.608 1.00 90.69 210 GLY A O 1
ATOM 1563 N N . PHE A 1 211 ? -27.717 0.326 35.834 1.00 92.69 211 PHE A N 1
ATOM 1564 C CA . PHE A 1 211 ? -27.786 1.766 35.976 1.00 92.69 211 PHE A CA 1
ATOM 1565 C C . PHE A 1 211 ? -27.205 2.458 34.741 1.00 92.69 211 PHE A C 1
ATOM 1567 O O . PHE A 1 211 ? -26.018 2.466 34.491 1.00 92.69 211 PHE A O 1
ATOM 1574 N N . LYS A 1 212 ? -28.085 3.101 33.967 1.00 93.06 212 LYS A N 1
ATOM 1575 C CA . LYS A 1 212 ? -27.724 3.915 32.790 1.00 93.06 212 LYS A CA 1
ATOM 1576 C C . LYS A 1 212 ? -26.864 3.226 31.706 1.00 93.06 212 LYS A C 1
ATOM 1578 O O . LYS A 1 212 ? -26.486 3.931 30.782 1.00 93.06 212 LYS A O 1
ATOM 1583 N N . ASP A 1 213 ? -26.840 1.890 31.657 1.00 93.19 213 ASP A N 1
ATOM 1584 C CA . ASP A 1 213 ? -26.197 1.030 30.634 1.00 93.19 213 ASP A CA 1
ATOM 1585 C C . ASP A 1 213 ? -26.414 1.393 29.137 1.00 93.19 213 ASP A C 1
ATOM 1587 O O . ASP A 1 213 ? -25.824 0.781 28.251 1.00 93.19 213 ASP A O 1
ATOM 1591 N N . ASP A 1 214 ? -27.337 2.304 28.808 1.00 94.94 214 ASP A N 1
ATOM 1592 C CA . ASP A 1 214 ? -27.635 2.719 27.432 1.00 94.94 214 ASP A CA 1
ATOM 1593 C C . ASP A 1 214 ? -26.710 3.856 26.929 1.00 94.94 214 ASP A C 1
ATOM 1595 O O . ASP A 1 214 ? -26.858 4.265 25.772 1.00 94.94 214 ASP A O 1
ATOM 1599 N N . ASP A 1 215 ? -25.848 4.443 27.776 1.00 95.25 215 ASP A N 1
ATOM 1600 C CA . ASP A 1 215 ? -24.999 5.587 27.404 1.00 95.25 215 ASP A CA 1
ATOM 1601 C C . ASP A 1 215 ? -23.519 5.277 27.122 1.00 95.25 215 ASP A C 1
ATOM 1603 O O . ASP A 1 215 ? -22.852 6.158 26.567 1.00 95.25 215 ASP A O 1
ATOM 1607 N N . GLY A 1 216 ? -23.070 4.048 27.403 1.00 95.31 216 GLY A N 1
ATOM 1608 C CA . GLY A 1 216 ? -21.713 3.555 27.124 1.00 95.31 216 GLY A CA 1
ATOM 1609 C C . GLY A 1 216 ? -20.655 4.060 28.106 1.00 95.31 216 GLY A C 1
ATOM 1610 O O . GLY A 1 216 ? -19.461 3.915 27.879 1.00 95.31 216 GLY A O 1
ATOM 1611 N N . CYS A 1 217 ? -21.063 4.711 29.197 1.00 96.88 217 CYS A N 1
ATOM 1612 C CA . CYS A 1 217 ? -20.148 5.256 30.185 1.00 96.88 217 CYS A CA 1
ATOM 1613 C C . CYS A 1 217 ? -20.202 4.470 31.497 1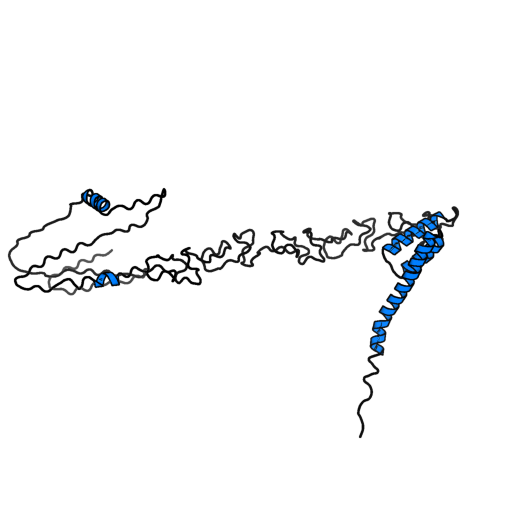.00 96.88 217 CYS A C 1
ATOM 1615 O O . CYS A 1 217 ? -21.218 4.532 32.183 1.00 96.88 217 CYS A O 1
ATOM 1617 N N . PRO A 1 218 ? -19.072 3.919 31.980 1.00 96.00 218 PRO A N 1
ATOM 1618 C CA . PRO A 1 218 ? -19.063 3.212 33.248 1.00 96.00 218 PRO A CA 1
ATOM 1619 C C . PRO A 1 218 ? -19.406 4.147 34.416 1.00 96.00 218 PRO A C 1
ATOM 1621 O O . PRO A 1 218 ? -18.749 5.181 34.628 1.00 96.00 218 PRO A O 1
ATOM 1624 N N . ASP A 1 219 ? -20.385 3.749 35.219 1.00 94.50 219 ASP A N 1
ATOM 1625 C CA . ASP A 1 219 ? -20.906 4.490 36.364 1.00 94.50 219 ASP A CA 1
ATOM 1626 C C . ASP A 1 219 ? -20.405 3.853 37.676 1.00 94.50 219 ASP A C 1
ATOM 1628 O O . ASP A 1 219 ? -21.126 3.191 38.392 1.00 94.50 219 ASP A O 1
ATOM 1632 N N . SER A 1 220 ? -19.147 4.106 38.059 1.00 94.19 220 SER A N 1
ATOM 1633 C CA . SER A 1 220 ? -18.521 3.446 39.232 1.00 94.19 220 SER A CA 1
ATOM 1634 C C . SER A 1 220 ? -19.059 3.810 40.641 1.00 94.19 220 SER A C 1
ATOM 1636 O O . SER A 1 220 ? -18.438 3.412 41.638 1.00 94.19 220 SER A O 1
ATOM 1638 N N . ASP A 1 221 ? -20.081 4.666 40.712 1.00 93.94 221 ASP A N 1
ATOM 1639 C CA . ASP A 1 221 ? -20.741 5.198 41.921 1.00 93.94 221 ASP A CA 1
ATOM 1640 C C . ASP A 1 221 ? -22.114 5.770 41.500 1.00 93.94 221 ASP A C 1
ATOM 1642 O O . ASP A 1 221 ? -22.252 6.963 41.175 1.00 93.94 221 ASP A O 1
ATOM 1646 N N . ASN A 1 222 ? -23.113 4.891 41.418 1.00 94.81 222 ASN A N 1
ATOM 1647 C CA . ASN A 1 222 ? -24.413 5.173 40.805 1.00 94.81 222 ASN A CA 1
ATOM 1648 C C . ASN A 1 222 ? -25.192 6.283 41.526 1.00 94.81 222 ASN A C 1
ATOM 1650 O O . ASN A 1 222 ? -25.806 7.157 40.892 1.00 94.81 222 ASN A O 1
ATOM 1654 N N . ASP A 1 223 ? -25.152 6.311 42.855 1.00 93.38 223 ASP A N 1
ATOM 1655 C CA . ASP A 1 223 ? -25.862 7.305 43.662 1.00 93.38 223 ASP A CA 1
ATOM 1656 C C . ASP A 1 223 ? -25.031 8.548 44.031 1.00 93.38 223 ASP A C 1
ATOM 1658 O O . ASP A 1 223 ? -25.593 9.561 44.477 1.00 93.38 223 ASP A O 1
ATOM 1662 N N . ASN A 1 224 ? -23.739 8.540 43.691 1.00 94.19 224 ASN A N 1
ATOM 1663 C CA . ASN A 1 224 ? -22.784 9.627 43.876 1.00 94.19 224 ASN A CA 1
ATOM 1664 C C . ASN A 1 224 ? -22.565 10.014 45.348 1.00 94.19 224 ASN A C 1
ATOM 1666 O O . ASN A 1 224 ? -22.357 11.205 45.654 1.00 94.19 224 ASN A O 1
ATOM 1670 N N . ASP A 1 225 ? -22.618 9.054 46.268 1.00 92.69 225 ASP A N 1
ATOM 1671 C CA . ASP A 1 225 ? -22.352 9.288 47.687 1.00 92.69 225 ASP A CA 1
ATOM 1672 C C . ASP A 1 225 ? -20.850 9.248 48.055 1.00 92.69 225 ASP A C 1
ATOM 1674 O O . ASP A 1 225 ? -20.434 9.769 49.104 1.00 92.69 225 ASP A O 1
ATOM 1678 N N . GLY A 1 226 ? -20.006 8.770 47.134 1.00 91.69 226 GLY A N 1
ATOM 1679 C CA . GLY A 1 226 ? -18.557 8.664 47.277 1.00 91.69 226 GLY A CA 1
ATOM 1680 C C . GLY A 1 226 ? -18.047 7.275 47.678 1.00 91.69 226 GLY A C 1
ATOM 1681 O O . GLY A 1 226 ? -16.824 7.125 47.853 1.00 91.69 226 GLY A O 1
ATOM 1682 N N . VAL A 1 227 ? -18.928 6.287 47.826 1.00 93.12 227 VAL A N 1
ATOM 1683 C CA . VAL A 1 227 ? -18.631 4.858 47.923 1.00 93.12 227 VAL A CA 1
ATOM 1684 C C . VAL A 1 227 ? -18.860 4.235 46.542 1.00 93.12 227 VAL A C 1
ATOM 1686 O O . VAL A 1 227 ? -19.866 4.437 45.896 1.00 93.12 227 VAL A O 1
ATOM 1689 N N . THR A 1 228 ? -17.874 3.502 46.022 1.00 94.81 228 THR A N 1
ATOM 1690 C CA . THR A 1 228 ? -18.029 2.859 44.702 1.00 94.81 228 THR A CA 1
ATOM 1691 C C . THR A 1 228 ? -18.995 1.684 44.789 1.00 94.81 228 THR A C 1
ATOM 1693 O O . THR A 1 228 ? -18.878 0.950 45.771 1.00 94.81 228 THR A O 1
ATOM 1696 N N . ASP A 1 229 ? -19.745 1.345 43.739 1.00 93.50 229 ASP A N 1
ATOM 1697 C CA . ASP A 1 229 ? -20.772 0.276 43.788 1.00 93.50 229 ASP A CA 1
ATOM 1698 C C . ASP A 1 229 ? -20.211 -1.080 44.243 1.00 93.50 229 ASP A C 1
ATOM 1700 O O . ASP A 1 229 ? -20.854 -1.867 44.932 1.00 93.50 229 ASP A O 1
ATOM 1704 N N . THR A 1 230 ? -18.944 -1.366 43.919 1.00 94.31 230 THR A N 1
ATOM 1705 C CA . THR A 1 230 ? -18.265 -2.602 44.365 1.00 94.31 230 THR A CA 1
ATOM 1706 C C . THR A 1 230 ? -17.992 -2.673 45.874 1.00 94.31 230 THR A C 1
ATOM 1708 O O . THR A 1 230 ? -17.742 -3.760 46.412 1.00 94.31 230 THR A O 1
ATOM 1711 N N . ALA A 1 231 ? -17.967 -1.523 46.543 1.00 94.44 231 ALA A N 1
ATOM 1712 C CA . ALA A 1 231 ? -17.793 -1.349 47.980 1.00 94.44 231 ALA A CA 1
ATOM 1713 C C . ALA A 1 231 ? -19.101 -0.953 48.685 1.00 94.44 231 ALA A C 1
ATOM 1715 O O . ALA A 1 231 ? -19.136 -1.008 49.915 1.00 94.44 231 ALA A O 1
ATOM 1716 N N . ASP A 1 232 ? -20.127 -0.610 47.909 1.00 94.12 232 ASP A N 1
ATOM 1717 C CA . ASP A 1 232 ? -21.423 -0.136 48.357 1.00 94.12 232 ASP A CA 1
ATOM 1718 C C . ASP A 1 232 ? -22.385 -1.302 48.643 1.00 94.12 232 ASP A C 1
ATOM 1720 O O . ASP A 1 232 ? -22.507 -2.264 47.875 1.00 94.12 232 ASP A O 1
ATOM 1724 N N . SER A 1 233 ? -23.046 -1.264 49.799 1.00 94.81 233 SER A N 1
ATOM 1725 C CA . SER A 1 233 ? -24.061 -2.254 50.171 1.00 94.81 233 SER A CA 1
ATOM 1726 C C . SER A 1 233 ? -25.451 -1.923 49.609 1.00 94.81 233 SER A C 1
ATOM 1728 O O . SER A 1 233 ? -26.291 -2.830 49.510 1.00 94.81 233 SER A O 1
ATOM 1730 N N . CYS A 1 234 ? -25.679 -0.672 49.220 1.00 93.88 234 CYS A N 1
ATOM 1731 C CA . CYS A 1 234 ? -26.874 -0.118 48.606 1.00 93.88 234 CYS A CA 1
ATOM 1732 C C . CYS A 1 234 ? -26.530 0.772 47.383 1.00 93.88 234 CYS A C 1
ATOM 1734 O O . CYS A 1 234 ? -26.918 1.930 47.395 1.00 93.88 234 CYS A O 1
ATOM 1736 N N . PRO A 1 235 ? -25.978 0.229 46.272 1.00 94.12 235 PRO A N 1
ATOM 1737 C CA . PRO A 1 235 ? -25.433 1.023 45.151 1.00 94.12 235 PRO A CA 1
ATOM 1738 C C . PRO A 1 235 ? -26.350 2.097 44.535 1.00 94.12 235 PRO A C 1
ATOM 1740 O O . PRO A 1 235 ? -25.892 3.028 43.894 1.00 94.12 235 PRO A O 1
ATOM 1743 N N . ASP A 1 236 ? -27.670 1.957 44.685 1.00 93.56 236 ASP A N 1
ATOM 1744 C CA . ASP A 1 236 ? -28.660 2.895 44.142 1.00 93.56 236 ASP A CA 1
ATOM 1745 C C . ASP A 1 236 ? -29.221 3.880 45.196 1.00 93.56 236 ASP A C 1
ATOM 1747 O O . ASP A 1 236 ? -30.238 4.547 44.940 1.00 93.56 236 ASP A O 1
ATOM 1751 N N . GLN A 1 237 ? -28.686 3.911 46.422 1.00 92.94 237 GLN A N 1
ATOM 1752 C CA . GLN A 1 237 ? -29.227 4.688 47.539 1.00 92.94 237 GLN A CA 1
ATOM 1753 C C . GLN A 1 237 ? -28.145 5.437 48.317 1.00 92.94 237 GLN A C 1
ATOM 1755 O O . GLN A 1 237 ? -27.479 4.830 49.147 1.00 92.94 237 GLN A O 1
ATOM 1760 N N . PRO A 1 238 ? -28.125 6.777 48.224 1.00 93.38 238 PRO A N 1
ATOM 1761 C CA . PRO A 1 238 ? -27.029 7.537 48.791 1.00 93.38 238 PRO A CA 1
ATOM 1762 C C . PRO A 1 238 ? -27.013 7.454 50.320 1.00 93.38 238 PRO A C 1
ATOM 1764 O O . PRO A 1 238 ? -28.049 7.662 50.971 1.00 93.38 238 PRO A O 1
ATOM 1767 N N . GLU A 1 239 ? -25.819 7.261 50.872 1.00 92.31 239 GLU A N 1
ATOM 1768 C CA . GLU A 1 239 ? -25.496 7.305 52.297 1.00 92.31 239 GLU A CA 1
ATOM 1769 C C . GLU A 1 239 ? -26.004 8.586 52.988 1.00 92.31 239 GLU A C 1
ATOM 1771 O O . GLU A 1 239 ? -25.866 9.717 52.487 1.00 92.31 239 GLU A O 1
ATOM 1776 N N . ASP A 1 240 ? -26.538 8.441 54.206 1.00 87.62 240 ASP A N 1
ATOM 1777 C CA . ASP A 1 240 ? -26.867 9.567 55.068 1.00 87.62 240 ASP A CA 1
ATOM 1778 C C . ASP A 1 240 ? -25.805 9.753 56.154 1.00 87.62 240 ASP A C 1
ATOM 1780 O O . ASP A 1 240 ? -25.869 9.172 57.216 1.00 87.62 240 ASP A O 1
ATOM 1784 N N . LEU A 1 241 ? -24.851 10.662 55.898 1.00 85.12 241 LEU A N 1
ATOM 1785 C CA . LEU A 1 241 ? -23.723 10.989 56.792 1.00 85.12 241 LEU A CA 1
ATOM 1786 C C . LEU A 1 241 ? -24.150 11.478 58.202 1.00 85.12 241 LEU A C 1
ATOM 1788 O O . LEU A 1 241 ? -24.061 12.681 58.520 1.00 85.12 241 LEU A O 1
ATOM 1792 N N . ASP A 1 242 ? -24.616 10.570 59.053 1.00 82.94 242 ASP A N 1
ATOM 1793 C CA . ASP A 1 242 ? -25.237 10.812 60.353 1.00 82.94 242 ASP A CA 1
ATOM 1794 C C . ASP A 1 242 ? -24.342 10.375 61.533 1.00 82.94 242 ASP A C 1
ATOM 1796 O O . ASP A 1 242 ? -24.556 10.809 62.681 1.00 82.94 242 ASP A O 1
ATOM 1800 N N . GLY A 1 243 ? -23.250 9.661 61.240 1.00 81.88 243 GLY A N 1
ATOM 1801 C CA . GLY A 1 243 ? -22.264 9.184 62.202 1.00 81.88 243 GLY A CA 1
ATOM 1802 C C . GLY A 1 243 ? -22.462 7.741 62.673 1.00 81.88 243 GLY A C 1
ATOM 1803 O O . GLY A 1 243 ? -21.673 7.296 63.525 1.00 81.88 243 GLY A O 1
ATOM 1804 N N . ASP A 1 244 ? -23.492 7.044 62.202 1.00 81.38 244 ASP A N 1
ATOM 1805 C CA . ASP A 1 244 ? -23.604 5.587 62.198 1.00 81.38 244 ASP A CA 1
ATOM 1806 C C . ASP A 1 244 ? -23.241 5.068 60.796 1.00 81.38 244 ASP A C 1
ATOM 1808 O O . ASP A 1 244 ? -23.294 5.821 59.843 1.00 81.38 244 ASP A O 1
ATOM 1812 N N . ALA A 1 245 ? -22.663 3.869 60.738 1.00 83.69 245 ALA A N 1
ATOM 1813 C CA . ALA A 1 245 ? -22.259 3.132 59.530 1.00 83.69 245 ALA A CA 1
ATOM 1814 C C . ALA A 1 245 ? -21.708 3.848 58.256 1.00 83.69 245 ALA A C 1
ATOM 1816 O O . ALA A 1 245 ? -21.499 3.114 57.304 1.00 83.69 245 ALA A O 1
ATOM 1817 N N . ASP A 1 246 ? -21.270 5.127 58.276 1.00 86.88 246 ASP A N 1
ATOM 1818 C CA . ASP A 1 246 ? -20.971 6.038 57.126 1.00 86.88 246 ASP A CA 1
ATOM 1819 C C . ASP A 1 246 ? -19.953 5.571 56.032 1.00 86.88 246 ASP A C 1
ATOM 1821 O O . ASP A 1 246 ? -19.369 6.380 55.304 1.00 86.88 246 ASP A O 1
ATOM 1825 N N . GLN A 1 247 ? -19.547 4.307 56.007 1.00 89.81 247 GLN A N 1
ATOM 1826 C CA . GLN A 1 247 ? -18.622 3.705 55.047 1.00 89.81 247 GLN A CA 1
ATOM 1827 C C . GLN A 1 247 ? -19.234 2.498 54.327 1.00 89.81 247 GLN A C 1
ATOM 1829 O O . GLN A 1 247 ? -18.489 1.835 53.600 1.00 89.81 247 GLN A O 1
ATOM 1834 N N . ASP A 1 248 ? -20.493 2.138 54.594 1.00 91.06 248 ASP A N 1
ATOM 1835 C CA . ASP A 1 248 ? -21.149 1.001 53.945 1.00 91.06 248 ASP A CA 1
ATOM 1836 C C . ASP A 1 248 ? -22.041 1.377 52.753 1.00 91.06 248 ASP A C 1
ATOM 1838 O O . ASP A 1 248 ? -22.417 0.451 52.027 1.00 91.06 248 ASP A O 1
ATOM 1842 N N . GLY A 1 249 ? -22.249 2.677 52.502 1.00 92.38 249 GLY A N 1
ATOM 1843 C CA . GLY A 1 249 ? -22.951 3.190 51.319 1.00 92.38 249 GLY A CA 1
ATOM 1844 C C . GLY A 1 249 ? -24.466 3.043 51.438 1.00 92.38 249 GLY A C 1
ATOM 1845 O O . GLY A 1 249 ? -25.186 2.971 50.455 1.00 92.38 249 GLY A O 1
ATOM 1846 N N . CYS A 1 250 ? -24.985 2.883 52.656 1.00 94.25 250 CYS A N 1
ATOM 1847 C CA . CYS A 1 250 ? -26.397 2.621 52.881 1.00 94.25 250 CYS A CA 1
ATOM 1848 C C . CYS A 1 250 ? -26.980 3.644 53.846 1.00 94.25 250 CYS A C 1
ATOM 1850 O O . CYS A 1 250 ? -26.456 3.821 54.939 1.00 94.25 250 CYS A O 1
ATOM 1852 N N . PRO A 1 251 ? -28.160 4.212 53.549 1.00 91.12 251 PRO A N 1
ATOM 1853 C CA . PRO A 1 251 ? -28.832 5.061 54.511 1.00 91.12 251 PRO A CA 1
ATOM 1854 C C . PRO A 1 251 ? -29.238 4.268 55.763 1.00 91.12 251 PRO A C 1
ATOM 1856 O O . PRO A 1 251 ? -29.975 3.270 55.698 1.00 91.12 251 PRO A O 1
ATOM 1859 N N . ASP A 1 252 ? -28.827 4.761 56.922 1.00 85.62 252 ASP A N 1
ATOM 1860 C CA . ASP A 1 252 ? -29.119 4.174 58.212 1.00 85.62 252 ASP A CA 1
ATOM 1861 C C . ASP A 1 252 ? -30.564 4.474 58.623 1.00 85.62 252 ASP A C 1
ATOM 1863 O O . ASP A 1 252 ? -31.022 5.606 58.823 1.00 85.62 252 ASP A O 1
ATOM 1867 N N . THR A 1 253 ? -31.358 3.417 58.808 1.00 72.94 253 THR A N 1
ATOM 1868 C CA . THR A 1 253 ? -32.708 3.605 59.340 1.00 72.94 253 THR A CA 1
ATOM 1869 C C . THR A 1 253 ? -32.608 4.098 60.779 1.00 72.94 253 THR A C 1
ATOM 1871 O O . THR A 1 253 ? -32.247 3.324 61.666 1.00 72.94 253 THR A O 1
ATOM 1874 N N . ALA A 1 254 ? -32.984 5.360 61.018 1.00 59.34 254 ALA A N 1
ATOM 1875 C CA . ALA A 1 254 ? -33.019 5.962 62.348 1.00 59.34 254 ALA A CA 1
ATOM 1876 C C . ALA A 1 254 ? -33.635 4.994 63.367 1.00 59.34 254 ALA A C 1
ATOM 1878 O O . ALA A 1 254 ? -34.847 4.740 63.371 1.00 59.34 254 ALA A O 1
ATOM 1879 N N . ASP A 1 255 ? -32.782 4.446 64.230 1.00 51.12 255 ASP A N 1
ATOM 1880 C CA . ASP A 1 255 ? -33.122 3.341 65.112 1.00 51.12 255 ASP A CA 1
ATOM 1881 C C . ASP A 1 255 ? -34.118 3.821 66.187 1.00 51.12 255 ASP A C 1
ATOM 1883 O O . ASP A 1 255 ? -33.778 4.236 67.303 1.00 51.12 255 ASP A O 1
ATOM 1887 N N . ILE A 1 256 ? -35.411 3.791 65.851 1.00 51.84 256 ILE A N 1
ATOM 1888 C CA . ILE A 1 256 ? -36.537 4.151 66.729 1.00 51.84 256 ILE A CA 1
ATOM 1889 C C . ILE A 1 256 ? -36.571 3.292 68.005 1.00 51.84 256 ILE A C 1
ATOM 1891 O O . ILE A 1 256 ? -37.239 3.655 68.983 1.00 51.84 256 ILE A O 1
ATOM 1895 N N . ALA A 1 257 ? -35.798 2.202 68.059 1.00 45.94 257 ALA A N 1
ATOM 1896 C CA . ALA A 1 257 ? -35.562 1.421 69.266 1.00 45.94 257 ALA A CA 1
ATOM 1897 C C . ALA A 1 257 ? -34.827 2.219 70.366 1.00 45.94 257 ALA A C 1
ATOM 1899 O O . ALA A 1 257 ? -35.110 2.027 71.557 1.00 45.94 257 ALA A O 1
ATOM 1900 N N . SER A 1 258 ? -33.959 3.171 70.006 1.00 44.69 258 SER A N 1
ATOM 1901 C CA . SER A 1 258 ? -33.163 3.952 70.966 1.00 44.69 258 SER A CA 1
ATOM 1902 C C . SER A 1 258 ? -33.967 5.038 71.699 1.00 44.69 258 SER A C 1
ATOM 1904 O O . SER A 1 258 ? -33.654 5.387 72.844 1.00 44.69 258 SER A O 1
ATOM 1906 N N . ILE A 1 259 ? -35.074 5.516 71.118 1.00 45.25 259 ILE A N 1
ATOM 1907 C CA . ILE A 1 259 ? -35.943 6.537 71.736 1.00 45.25 259 ILE A CA 1
ATOM 1908 C C . ILE A 1 259 ? -36.833 5.936 72.843 1.00 45.25 259 ILE A C 1
ATOM 1910 O O . ILE A 1 259 ? -37.122 6.596 73.847 1.00 45.25 259 ILE A O 1
ATOM 1914 N N . LEU A 1 260 ? -37.205 4.655 72.746 1.00 42.97 260 LEU A N 1
ATOM 1915 C CA . LEU A 1 260 ? -38.045 3.981 73.750 1.00 42.97 260 LEU A CA 1
ATOM 1916 C C . LEU A 1 260 ? -37.284 3.596 75.038 1.00 42.97 260 LEU A C 1
ATOM 1918 O O . LEU A 1 260 ? -37.901 3.273 76.059 1.00 42.97 260 LEU A O 1
ATOM 1922 N N . GLY A 1 261 ? -35.948 3.679 75.034 1.00 40.25 261 GLY A N 1
ATOM 1923 C CA . GLY A 1 261 ? -35.100 3.348 76.184 1.00 40.25 261 GLY A CA 1
ATOM 1924 C C . GLY A 1 261 ? -35.154 4.356 77.343 1.00 40.25 261 GLY A C 1
ATOM 1925 O O . GLY A 1 261 ? -34.944 3.977 78.498 1.00 40.25 261 GLY A O 1
ATOM 1926 N N . TRP A 1 262 ? -35.491 5.625 77.086 1.00 37.50 262 TRP A N 1
ATOM 1927 C CA . TRP A 1 262 ? -35.413 6.691 78.101 1.00 37.50 262 TRP A CA 1
ATOM 1928 C C . TRP A 1 262 ? -36.732 7.012 78.815 1.00 37.50 262 TRP A C 1
ATOM 1930 O O . TRP A 1 262 ? -36.718 7.666 79.859 1.00 37.50 262 TRP A O 1
ATOM 1940 N N . THR A 1 263 ? -37.875 6.485 78.368 1.00 42.66 263 THR A N 1
ATOM 1941 C CA . THR A 1 263 ? -39.160 6.706 79.063 1.00 42.66 263 THR A CA 1
ATOM 1942 C C . THR A 1 263 ? -39.367 5.827 80.304 1.00 42.66 263 THR A C 1
ATOM 1944 O O . THR A 1 263 ? -40.351 6.000 81.024 1.00 42.66 263 THR A O 1
ATOM 1947 N N . SER A 1 264 ? -38.432 4.924 80.623 1.00 44.69 264 SER A N 1
ATOM 1948 C CA . SER A 1 264 ? -38.571 3.984 81.751 1.00 44.69 264 SER A CA 1
ATOM 1949 C C . SER A 1 264 ? -37.940 4.447 83.072 1.00 44.69 264 SER A C 1
ATOM 1951 O O . SER A 1 264 ? -38.185 3.828 84.107 1.00 44.69 264 SER A O 1
ATOM 1953 N N . ILE A 1 265 ? -37.160 5.535 83.100 1.00 49.00 265 ILE A N 1
ATOM 1954 C CA . ILE A 1 265 ? -36.488 6.011 84.328 1.00 49.00 265 ILE A CA 1
ATOM 1955 C C . ILE A 1 265 ? -37.044 7.381 84.722 1.00 49.00 265 ILE A C 1
ATOM 1957 O O . ILE A 1 265 ? -36.356 8.395 84.729 1.00 49.00 265 ILE A O 1
ATOM 1961 N N . GLY A 1 266 ? -38.339 7.418 85.032 1.00 44.53 266 GLY A N 1
ATOM 1962 C CA . GLY A 1 266 ? -39.018 8.668 85.378 1.00 44.53 266 GLY A CA 1
ATOM 1963 C C . GLY A 1 266 ? -40.257 8.542 86.257 1.00 44.53 266 GLY A C 1
ATOM 1964 O O . GLY A 1 266 ? -40.915 9.545 86.499 1.00 44.53 266 GLY A O 1
ATOM 1965 N N . THR A 1 267 ? -40.592 7.361 86.781 1.00 44.66 267 THR A N 1
ATOM 1966 C CA . THR A 1 267 ? -41.628 7.238 87.821 1.00 44.66 267 THR A CA 1
ATOM 1967 C C . THR A 1 267 ? -41.001 6.760 89.118 1.00 44.66 267 THR A C 1
ATOM 1969 O O . THR A 1 267 ? -41.112 5.615 89.550 1.00 44.66 267 THR A O 1
ATOM 1972 N N . GLY A 1 268 ? -40.318 7.709 89.761 1.00 36.25 268 GLY A N 1
ATOM 1973 C CA . GLY A 1 268 ? -40.054 7.645 91.186 1.00 36.25 268 GLY A CA 1
ATOM 1974 C C . GLY A 1 268 ? -41.365 7.409 91.932 1.00 36.25 268 GLY A C 1
ATOM 1975 O O . GLY A 1 268 ? -42.264 8.247 91.941 1.00 36.25 268 GLY A O 1
ATOM 1976 N N . LEU A 1 269 ? -41.459 6.238 92.551 1.00 43.97 269 LEU A N 1
ATOM 1977 C CA . LEU A 1 269 ? -42.465 5.885 93.535 1.00 43.97 269 LEU A CA 1
ATOM 1978 C C . LEU A 1 269 ? -42.379 6.881 94.709 1.00 43.97 269 LEU A C 1
ATOM 1980 O O . LEU A 1 269 ? -41.512 6.752 95.572 1.00 43.97 269 LEU A O 1
ATOM 1984 N N . VAL A 1 270 ? -43.285 7.862 94.752 1.00 33.94 270 VAL A N 1
ATOM 1985 C CA . VAL A 1 270 ? -43.560 8.680 95.943 1.00 33.94 270 VAL A CA 1
ATOM 1986 C C . VAL A 1 270 ? -44.995 8.421 96.405 1.00 33.94 270 VAL A C 1
ATOM 1988 O O . VAL A 1 270 ? -45.938 8.373 95.623 1.00 33.94 270 VAL A O 1
ATOM 1991 N N . LEU A 1 271 ? -45.099 8.157 97.705 1.00 39.72 271 LEU A N 1
ATOM 1992 C CA . LEU A 1 271 ? -46.199 7.517 98.420 1.00 39.72 271 LEU A CA 1
ATOM 1993 C C . LEU A 1 271 ? -47.409 8.437 98.718 1.00 39.72 271 LEU A C 1
ATOM 1995 O O . LEU A 1 271 ? -47.265 9.647 98.848 1.00 39.72 271 LEU A O 1
ATOM 1999 N N . LEU A 1 272 ? -48.526 7.768 99.054 1.00 37.03 272 LEU A N 1
ATOM 2000 C CA . LEU A 1 272 ? -49.659 8.175 99.914 1.00 37.03 272 LEU A CA 1
ATOM 2001 C C . LEU A 1 272 ? -50.891 8.839 99.261 1.00 37.03 272 LEU A C 1
ATOM 2003 O O . LEU A 1 272 ? -50.969 10.049 99.114 1.00 37.03 272 LEU A O 1
ATOM 2007 N N . GLY A 1 273 ? -51.942 8.020 99.108 1.00 32.34 273 GLY A N 1
ATOM 2008 C CA . GLY A 1 273 ? -53.320 8.401 99.445 1.00 32.34 273 GLY A CA 1
ATOM 2009 C C . GLY A 1 273 ? -54.198 8.954 98.319 1.00 32.34 273 GLY A C 1
ATOM 2010 O O . GLY A 1 273 ? -54.148 10.135 98.022 1.00 32.34 273 GLY A O 1
ATOM 2011 N N . GLY A 1 274 ? -55.118 8.119 97.821 1.00 32.97 274 GLY A N 1
ATOM 2012 C CA . GLY A 1 274 ? -56.354 8.568 97.162 1.00 32.97 274 GLY A CA 1
ATOM 2013 C C . GLY A 1 274 ? -56.170 9.042 95.722 1.00 32.97 274 GLY A C 1
ATOM 2014 O O . GLY A 1 274 ? -55.936 10.214 95.469 1.00 32.97 274 GLY A O 1
ATOM 2015 N N . GLY A 1 275 ? -56.289 8.103 94.783 1.00 34.84 275 GLY A N 1
ATOM 2016 C CA . GLY A 1 275 ? -55.966 8.293 93.374 1.00 34.84 275 GLY A CA 1
ATOM 2017 C C . GLY A 1 275 ? -56.701 9.424 92.654 1.00 34.84 275 GLY A C 1
ATOM 2018 O O . GLY A 1 275 ? -57.922 9.493 92.676 1.00 34.84 275 GLY A O 1
ATOM 2019 N N . THR A 1 276 ? -55.912 10.202 91.919 1.00 30.77 276 THR A N 1
ATOM 2020 C CA . THR A 1 276 ? -56.111 10.570 90.509 1.00 30.77 276 THR A CA 1
ATOM 2021 C C . THR A 1 276 ? -54.733 10.946 89.963 1.00 30.77 276 THR A C 1
ATOM 2023 O O . THR A 1 276 ? -54.115 11.870 90.485 1.00 30.77 276 THR A O 1
ATOM 2026 N N . ALA A 1 277 ? -54.235 10.237 88.949 1.00 32.16 277 ALA A N 1
ATOM 2027 C CA . ALA A 1 277 ? -53.062 10.661 88.188 1.00 32.16 277 ALA A CA 1
ATOM 2028 C C . ALA A 1 277 ? -53.546 11.323 86.893 1.00 32.16 277 ALA A C 1
ATOM 2030 O O . ALA A 1 277 ? -54.325 10.729 86.148 1.00 32.16 277 ALA A O 1
ATOM 2031 N N . LEU A 1 278 ? -53.118 12.562 86.664 1.00 33.19 278 LEU A N 1
ATOM 2032 C CA . LEU A 1 278 ? -53.314 13.294 85.418 1.00 33.19 278 LEU A CA 1
ATOM 2033 C C . LEU A 1 278 ? -52.077 13.047 84.549 1.00 33.19 278 LEU A C 1
ATOM 2035 O O . LEU A 1 278 ? -50.990 13.490 84.911 1.00 33.19 278 LEU A O 1
ATOM 2039 N N . PHE A 1 279 ? -52.236 12.340 83.433 1.00 32.03 279 PHE A N 1
ATOM 2040 C CA . PHE A 1 279 ? -51.194 12.209 82.415 1.00 32.03 279 PHE A CA 1
ATOM 2041 C C . PHE A 1 279 ? -51.554 13.116 81.241 1.00 32.03 279 PHE A C 1
ATOM 2043 O O . PHE A 1 279 ? -52.635 12.987 80.669 1.00 32.03 279 PHE A O 1
ATOM 2050 N N . ILE A 1 280 ? -50.662 14.046 80.905 1.00 30.11 280 ILE A N 1
ATOM 2051 C CA . ILE A 1 280 ? -50.707 14.776 79.639 1.00 30.11 280 ILE A CA 1
ATOM 2052 C C . ILE A 1 280 ? -49.727 14.053 78.719 1.00 30.11 280 ILE A C 1
ATOM 2054 O O . ILE A 1 280 ? -48.530 14.055 78.990 1.00 30.11 280 ILE A O 1
ATOM 2058 N N . VAL A 1 281 ? -50.231 13.421 77.661 1.00 34.69 281 VAL A N 1
ATOM 2059 C CA . VAL A 1 281 ? -49.405 12.980 76.534 1.00 34.69 281 VAL A CA 1
ATOM 2060 C C . VAL A 1 281 ? -49.780 13.884 75.371 1.00 34.69 281 VAL A C 1
ATOM 2062 O O . VAL A 1 281 ? -50.894 13.806 74.860 1.00 34.69 281 VAL A O 1
ATOM 2065 N N . GLY A 1 282 ? -48.883 14.804 75.025 1.00 31.27 282 GLY A N 1
ATOM 2066 C CA . GLY A 1 282 ? -48.936 15.485 73.739 1.00 31.27 282 GLY A CA 1
ATOM 2067 C C . GLY A 1 282 ? -48.253 14.592 72.712 1.00 31.27 282 GLY A C 1
ATOM 2068 O O . GLY A 1 282 ? -47.097 14.229 72.905 1.00 31.27 282 GLY A O 1
ATOM 2069 N N . SER A 1 283 ? -48.959 14.214 71.653 1.00 40.31 283 SER A N 1
ATOM 2070 C CA . SER A 1 283 ? -48.339 13.683 70.441 1.00 40.31 283 SER A CA 1
ATOM 2071 C C . SER A 1 283 ? -47.892 14.867 69.585 1.00 40.31 283 SER A C 1
ATOM 2073 O O . SER A 1 283 ? -48.727 15.699 69.223 1.00 40.31 283 SER A O 1
ATOM 2075 N N . SER A 1 284 ? -46.593 14.961 69.294 1.00 32.97 284 SER A N 1
ATOM 2076 C CA . SER A 1 284 ? -46.089 15.851 68.247 1.00 32.97 284 SER A CA 1
ATOM 2077 C C . SER A 1 284 ? -46.551 15.290 66.906 1.00 32.97 284 SER A C 1
ATOM 2079 O O . SER A 1 284 ? -46.232 14.150 66.579 1.00 32.97 284 SER A O 1
ATOM 2081 N N . LEU A 1 285 ? -47.348 16.061 66.172 1.00 39.72 285 LEU A N 1
ATOM 2082 C CA . LEU A 1 285 ? -47.506 15.885 64.735 1.00 39.72 285 LEU A CA 1
ATOM 2083 C C . LEU A 1 285 ? -46.345 16.649 64.104 1.00 39.72 285 LEU A C 1
ATOM 2085 O O . LEU A 1 285 ? -46.308 17.875 64.197 1.00 39.72 285 LEU A O 1
ATOM 2089 N N . GLN A 1 286 ? -45.403 15.945 63.493 1.00 37.41 286 GLN A N 1
ATOM 2090 C CA . GLN A 1 286 ? -44.619 16.534 62.420 1.00 37.41 286 GLN A CA 1
ATOM 2091 C C . GLN A 1 286 ? -44.989 15.780 61.159 1.00 37.41 286 GLN A C 1
ATOM 2093 O O . GLN A 1 286 ? -44.581 14.642 60.947 1.00 37.41 286 GLN A O 1
ATOM 2098 N N . ASP A 1 287 ? -45.869 16.441 60.406 1.00 31.94 287 ASP A N 1
ATOM 2099 C CA . ASP A 1 287 ? -46.014 16.244 58.978 1.00 31.94 287 ASP A CA 1
ATOM 2100 C C . ASP A 1 287 ? -44.624 16.237 58.337 1.00 31.94 287 ASP A C 1
ATOM 2102 O O . ASP A 1 287 ? -43.750 17.044 58.664 1.00 31.94 287 ASP A O 1
ATOM 2106 N N . GLU A 1 288 ? -44.479 15.301 57.418 1.00 40.00 288 GLU A N 1
ATOM 2107 C CA . GLU A 1 288 ? -43.550 15.273 56.305 1.00 40.00 288 GLU A CA 1
ATOM 2108 C C . GLU A 1 288 ? -43.140 16.688 55.845 1.00 40.00 288 GLU A C 1
ATOM 2110 O O . GLU A 1 288 ? -43.900 17.406 55.194 1.00 40.00 288 GLU A O 1
ATOM 2115 N N . VAL A 1 289 ? -41.918 17.103 56.191 1.00 31.67 289 VAL A N 1
ATOM 2116 C CA . VAL A 1 289 ? -41.224 18.198 55.502 1.00 31.67 289 VAL A CA 1
ATOM 2117 C C . VAL A 1 289 ? -40.203 17.548 54.587 1.00 31.67 289 VAL A C 1
ATOM 2119 O O . VAL A 1 289 ? -39.012 17.517 54.880 1.00 31.67 289 VAL A O 1
ATOM 2122 N N . ASN A 1 290 ? -40.689 17.013 53.473 1.00 40.59 290 ASN A N 1
ATOM 2123 C CA . ASN A 1 290 ? -39.832 16.723 52.342 1.00 40.59 290 ASN A CA 1
ATOM 2124 C C . ASN A 1 290 ? -39.695 18.001 51.499 1.00 40.59 290 ASN A C 1
ATOM 2126 O O . ASN A 1 290 ? -40.678 18.534 50.988 1.00 40.59 290 ASN A O 1
ATOM 2130 N N . HIS A 1 291 ? -38.435 18.443 51.388 1.00 44.12 291 HIS A N 1
ATOM 2131 C CA . HIS A 1 291 ? -37.847 19.412 50.446 1.00 44.12 291 HIS A CA 1
ATOM 2132 C C . HIS A 1 291 ? -37.720 20.880 50.898 1.00 44.12 291 HIS A C 1
ATOM 2134 O O . HIS A 1 291 ? -38.660 21.670 50.800 1.00 44.12 291 HIS A O 1
ATOM 2140 N N . PRO A 1 292 ? -36.488 21.327 51.206 1.00 35.56 292 PRO A N 1
ATOM 2141 C CA . PRO A 1 292 ? -36.048 22.672 50.881 1.00 35.56 292 PRO A CA 1
ATOM 2142 C C . PRO A 1 292 ? -35.237 22.667 49.574 1.00 35.56 292 PRO A C 1
ATOM 2144 O O . PRO A 1 292 ? -34.072 22.276 49.544 1.00 35.56 292 PRO A O 1
ATOM 2147 N N . GLU A 1 293 ? -35.833 23.177 48.499 1.00 39.09 293 GLU A N 1
ATOM 2148 C CA . GLU A 1 293 ? -35.090 23.627 47.318 1.00 39.09 293 GLU A CA 1
ATOM 2149 C C . GLU A 1 293 ? -34.249 24.866 47.697 1.00 39.09 293 GLU A C 1
ATOM 2151 O O . GLU A 1 293 ? -34.758 25.838 48.268 1.00 39.09 293 GLU A O 1
ATOM 2156 N N . LYS A 1 294 ? -32.937 24.837 47.421 1.00 33.38 294 LYS A N 1
ATOM 2157 C CA . LYS A 1 294 ? -32.023 25.973 47.638 1.00 33.38 294 LYS A CA 1
ATOM 2158 C C . LYS A 1 294 ? -32.085 26.931 46.447 1.00 33.38 294 LYS A C 1
ATOM 2160 O O . LYS A 1 294 ? -31.668 26.570 45.355 1.00 33.38 294 LYS A O 1
ATOM 2165 N N . VAL A 1 295 ? -32.448 28.192 46.689 1.00 39.75 295 VAL A N 1
ATOM 2166 C CA . VAL A 1 295 ? -32.175 29.303 45.758 1.00 39.75 295 VAL A CA 1
ATOM 2167 C C . VAL A 1 295 ? -31.412 30.419 46.491 1.00 39.75 295 VAL A C 1
ATOM 2169 O O . VAL A 1 295 ? -31.816 30.855 47.567 1.00 39.75 295 VAL A O 1
ATOM 2172 N N . ASP A 1 296 ? -30.294 30.857 45.897 1.00 36.31 296 ASP A N 1
ATOM 2173 C CA . ASP A 1 296 ? -29.433 32.003 46.265 1.00 36.31 296 ASP A CA 1
ATOM 2174 C C . ASP A 1 296 ? -28.592 31.942 47.563 1.00 36.31 296 ASP A C 1
ATOM 2176 O O . ASP A 1 296 ? -28.372 32.946 48.241 1.00 36.31 296 ASP A O 1
ATOM 2180 N N . GLY A 1 297 ? -27.996 30.783 47.866 1.00 40.34 297 GLY A N 1
ATOM 2181 C CA . GLY A 1 297 ? -26.653 30.725 48.481 1.00 40.34 297 GLY A CA 1
ATOM 2182 C C . GLY A 1 297 ? -26.436 31.334 49.880 1.00 40.34 297 GLY A C 1
ATOM 2183 O O . GLY A 1 297 ? -25.286 31.509 50.281 1.00 40.34 297 GLY A O 1
ATOM 2184 N N . VAL A 1 298 ? -27.480 31.639 50.658 1.00 30.73 298 VAL A N 1
ATOM 2185 C CA . VAL A 1 298 ? -27.340 32.129 52.042 1.00 30.73 298 VAL A CA 1
ATOM 2186 C C . VAL A 1 298 ? -28.178 31.289 53.000 1.00 30.73 298 VAL A C 1
ATOM 2188 O O . VAL A 1 298 ? -29.387 31.467 53.115 1.00 30.73 298 VAL A O 1
ATOM 2191 N N . VAL A 1 299 ? -27.514 30.420 53.764 1.00 33.59 299 VAL A N 1
ATOM 2192 C CA . VAL A 1 299 ? -28.114 29.758 54.930 1.00 33.59 299 VAL A CA 1
ATOM 2193 C C . VAL A 1 299 ? -28.111 30.750 56.093 1.00 33.59 299 VAL A C 1
ATOM 2195 O O . VAL A 1 299 ? -27.061 31.061 56.658 1.00 33.59 299 VAL A O 1
ATOM 2198 N N . ARG A 1 300 ? -29.283 31.262 56.478 1.00 35.59 300 ARG A N 1
ATOM 2199 C CA . ARG A 1 300 ? -29.478 31.807 57.828 1.00 35.59 300 ARG A CA 1
ATOM 2200 C C . ARG A 1 300 ? -30.115 30.722 58.678 1.00 35.59 300 ARG A C 1
ATOM 2202 O O . ARG A 1 300 ? -31.271 30.380 58.459 1.00 35.59 300 ARG A O 1
ATOM 2209 N N . GLY A 1 301 ? -29.370 30.209 59.652 1.00 33.25 301 GLY A N 1
ATOM 2210 C CA . GLY A 1 301 ? -29.967 29.419 60.722 1.00 33.25 301 GLY A CA 1
ATOM 2211 C C . GLY A 1 301 ? -30.967 30.286 61.483 1.00 33.25 301 GLY A C 1
ATOM 2212 O O . GLY A 1 301 ? -30.607 31.371 61.946 1.00 33.25 301 GLY A O 1
ATOM 2213 N N . MET A 1 302 ? -32.215 29.830 61.580 1.00 41.12 302 MET A N 1
ATOM 2214 C CA . MET A 1 302 ? -33.178 30.409 62.514 1.00 41.12 302 MET A CA 1
ATOM 2215 C C . MET A 1 302 ? -32.745 30.067 63.937 1.00 41.12 302 MET A C 1
ATOM 2217 O O . MET A 1 302 ? -32.384 28.930 64.245 1.00 41.12 302 MET A O 1
ATOM 2221 N N . THR A 1 303 ? -32.774 31.057 64.819 1.00 44.69 303 THR A N 1
ATOM 2222 C CA . THR A 1 303 ? -32.536 30.834 66.244 1.00 44.69 303 THR A CA 1
ATOM 2223 C C . THR A 1 303 ? -33.770 30.206 66.896 1.00 44.69 303 THR A C 1
ATOM 2225 O O . THR A 1 303 ? -34.901 30.416 66.460 1.00 44.69 303 THR A O 1
ATOM 2228 N N . GLN A 1 304 ? -33.575 29.469 67.994 1.00 40.31 304 GLN A N 1
ATOM 2229 C CA . GLN A 1 304 ? -34.659 28.804 68.736 1.00 40.31 304 GLN A CA 1
ATOM 2230 C C . GLN A 1 304 ? -35.781 29.772 69.178 1.00 40.31 304 GLN A C 1
ATOM 2232 O O . GLN A 1 304 ? -36.924 29.361 69.350 1.00 40.31 304 GLN A O 1
ATOM 2237 N N . GLN A 1 305 ? -35.479 31.069 69.327 1.00 41.25 305 GLN A N 1
ATOM 2238 C CA . GLN A 1 305 ? -36.477 32.098 69.639 1.00 41.25 305 GLN A CA 1
ATOM 2239 C C . GLN A 1 305 ? -37.339 32.510 68.436 1.00 41.25 305 GLN A C 1
ATOM 2241 O O . GLN A 1 305 ? -38.508 32.831 68.626 1.00 41.25 305 GLN A O 1
ATOM 2246 N N . GLU A 1 306 ? -36.807 32.471 67.213 1.00 46.34 306 GLU A N 1
ATOM 2247 C CA . GLU A 1 306 ? -37.551 32.828 65.994 1.00 46.34 306 GLU A CA 1
ATOM 2248 C C . GLU A 1 306 ? -38.549 31.728 65.604 1.00 46.34 306 GLU A C 1
ATOM 2250 O O . GLU A 1 306 ? -39.678 32.034 65.218 1.00 46.34 306 GLU A O 1
ATOM 2255 N N . ALA A 1 307 ? -38.184 30.459 65.819 1.00 46.94 307 ALA A N 1
ATOM 2256 C CA . ALA A 1 307 ? -39.090 29.321 65.646 1.00 46.94 307 ALA A CA 1
ATOM 2257 C C . ALA A 1 307 ? -40.256 29.345 66.655 1.00 46.94 307 ALA A C 1
ATOM 2259 O O . ALA A 1 307 ? -41.399 29.053 66.304 1.00 46.94 307 ALA A O 1
ATOM 2260 N N . GLN A 1 308 ? -39.989 29.755 67.902 1.00 45.84 308 GLN A N 1
ATOM 2261 C CA . GLN A 1 308 ? -41.019 29.852 68.940 1.00 45.84 308 GLN A CA 1
ATOM 2262 C C . GLN A 1 308 ? -42.033 30.969 68.645 1.00 45.84 308 GLN A C 1
ATOM 2264 O O . GLN A 1 308 ? -43.225 30.809 68.891 1.00 45.84 308 GLN A O 1
ATOM 2269 N N . GLN A 1 309 ? -41.577 32.087 68.075 1.00 48.22 309 GLN A N 1
ATOM 2270 C CA . GLN A 1 309 ? -42.435 33.234 67.791 1.00 48.22 309 GLN A CA 1
ATOM 2271 C C . GLN A 1 309 ? -43.381 32.994 66.601 1.00 48.22 309 GLN A C 1
ATOM 2273 O O . GLN A 1 309 ? -44.513 33.469 66.619 1.00 48.22 309 GLN A O 1
ATOM 2278 N N . GLN A 1 310 ? -42.977 32.184 65.616 1.00 47.69 310 GLN A N 1
ATOM 2279 C CA . GLN A 1 310 ? -43.886 31.712 64.561 1.00 47.69 310 GLN A CA 1
ATOM 2280 C C . GLN A 1 310 ? -44.968 30.759 65.090 1.00 47.69 310 GLN A C 1
ATOM 2282 O O . GLN A 1 310 ? -46.088 30.764 64.580 1.00 47.69 310 GLN A O 1
ATOM 2287 N N . PHE A 1 311 ? -44.663 29.990 66.139 1.00 45.84 311 PHE A N 1
ATOM 2288 C CA . PHE A 1 311 ? -45.643 29.149 66.829 1.00 45.84 311 PHE A CA 1
ATOM 2289 C C . PHE A 1 311 ? -46.683 29.973 67.603 1.00 45.84 311 PHE A C 1
ATOM 2291 O O . PHE A 1 311 ? -47.859 29.615 67.621 1.00 45.84 311 PHE A O 1
ATOM 2298 N N . ASP A 1 312 ? -46.271 31.094 68.200 1.00 46.16 312 ASP A N 1
ATOM 2299 C CA . ASP A 1 312 ? -47.169 31.970 68.964 1.00 46.16 312 ASP A CA 1
ATOM 2300 C C . ASP A 1 312 ? -48.054 32.862 68.064 1.00 46.16 312 ASP A C 1
ATOM 2302 O O . ASP A 1 312 ? -49.169 33.218 68.458 1.00 46.16 312 ASP A O 1
ATOM 2306 N N . ASP A 1 313 ? -47.613 33.174 66.839 1.00 43.50 313 ASP A N 1
ATOM 2307 C CA . ASP A 1 313 ? -48.400 33.925 65.845 1.00 43.50 313 ASP A CA 1
ATOM 2308 C C . ASP A 1 313 ? -49.398 33.031 65.063 1.00 43.50 313 ASP A C 1
ATOM 2310 O O . ASP A 1 313 ? -50.365 33.525 64.468 1.00 43.50 313 ASP A O 1
ATOM 2314 N N . GLY A 1 314 ? -49.226 31.704 65.115 1.00 40.09 314 GLY A N 1
ATOM 2315 C CA . GLY A 1 314 ? -50.125 30.692 64.553 1.00 40.09 314 GLY A CA 1
ATOM 2316 C C . GLY A 1 314 ? -51.353 30.436 65.431 1.00 40.09 314 GLY A C 1
ATOM 2317 O O . GLY A 1 314 ? -51.460 29.418 66.111 1.00 40.09 314 GLY A O 1
ATOM 2318 N N . GLY A 1 315 ? -52.312 31.362 65.429 1.00 47.28 315 GLY A N 1
ATOM 2319 C CA . GLY A 1 315 ? -53.560 31.226 66.182 1.00 47.28 315 GLY A CA 1
ATOM 2320 C C . GLY A 1 315 ? -54.382 29.985 65.800 1.00 47.28 315 GLY A C 1
ATOM 2321 O O . GLY A 1 315 ? -55.181 30.039 64.868 1.00 47.28 315 GLY A O 1
ATOM 2322 N N . LEU A 1 316 ? -54.277 28.901 66.578 1.00 32.62 316 LEU A N 1
ATOM 2323 C CA . LEU A 1 316 ? -55.186 27.753 66.493 1.00 32.62 316 LEU A CA 1
ATOM 2324 C C . LEU A 1 316 ? -55.573 27.210 67.880 1.00 32.62 316 LEU A C 1
ATOM 2326 O O . LEU A 1 316 ? -55.295 26.077 68.254 1.00 32.62 316 LEU A O 1
ATOM 2330 N N . TYR A 1 317 ? -56.301 28.026 68.643 1.00 33.31 317 TYR A N 1
ATOM 2331 C CA . TYR A 1 317 ? -57.207 27.520 69.677 1.00 33.31 317 TYR A CA 1
ATOM 2332 C C . TYR A 1 317 ? -58.580 27.241 69.054 1.00 33.31 317 TYR A C 1
ATOM 2334 O O . TYR A 1 317 ? -59.430 28.128 69.039 1.00 33.31 317 TYR A O 1
ATOM 2342 N N . GLN A 1 318 ? -58.840 26.010 68.608 1.00 35.03 318 GLN A N 1
ATOM 2343 C CA . GLN A 1 318 ? -60.189 25.423 68.604 1.00 35.03 318 GLN A CA 1
ATOM 2344 C C . GLN A 1 318 ? -60.079 23.910 68.824 1.00 35.03 318 GLN A C 1
ATOM 2346 O O . GLN A 1 318 ? -59.647 23.182 67.942 1.00 35.03 318 GLN A O 1
ATOM 2351 N N . GLY A 1 319 ? -60.473 23.437 70.012 1.00 32.69 319 GLY A N 1
ATOM 2352 C CA . GLY A 1 319 ? -60.548 21.997 70.286 1.00 32.69 319 GLY A CA 1
ATOM 2353 C C . GLY A 1 319 ? -60.486 21.547 71.747 1.00 32.69 319 GLY A C 1
ATOM 2354 O O . GLY A 1 319 ? -60.633 20.361 72.006 1.00 32.69 319 GLY A O 1
ATOM 2355 N N . LEU A 1 320 ? -60.319 22.440 72.731 1.00 29.25 320 LEU A N 1
ATOM 2356 C CA . LEU A 1 320 ? -60.471 22.081 74.151 1.00 29.25 320 LEU A CA 1
ATOM 2357 C C . LEU A 1 320 ? -61.959 21.996 74.530 1.00 29.25 320 LEU A C 1
ATOM 2359 O O . LEU A 1 320 ? -62.541 22.917 75.103 1.00 29.25 320 LEU A O 1
ATOM 2363 N N . GLY A 1 321 ? -62.592 20.872 74.199 1.00 28.00 321 GLY A N 1
ATOM 2364 C CA . GLY A 1 321 ? -63.899 20.496 74.735 1.00 28.00 321 GLY A CA 1
ATOM 2365 C C . GLY A 1 321 ? -63.761 19.904 76.138 1.00 28.00 321 GLY A C 1
ATOM 2366 O O . GLY A 1 321 ? -63.671 18.691 76.292 1.00 28.00 321 GLY A O 1
ATOM 2367 N N . ILE A 1 322 ? -63.757 20.744 77.177 1.00 30.11 322 ILE A N 1
ATOM 2368 C CA . ILE A 1 322 ? -63.839 20.289 78.576 1.00 30.11 322 ILE A CA 1
ATOM 2369 C C . ILE A 1 322 ? -65.288 19.858 78.852 1.00 30.11 322 ILE A C 1
ATOM 2371 O O . ILE A 1 322 ? -66.151 20.678 79.165 1.00 30.11 322 ILE A O 1
ATOM 2375 N N . GLY A 1 323 ? -65.573 18.565 78.714 1.00 30.48 323 GLY A N 1
ATOM 2376 C CA . GLY A 1 323 ? -66.865 17.981 79.072 1.00 30.48 323 GLY A CA 1
ATOM 2377 C C . GLY A 1 323 ? -66.920 17.601 80.551 1.00 30.48 323 GLY A C 1
ATOM 2378 O O . GLY A 1 323 ? -66.516 16.503 80.921 1.00 30.48 323 GLY A O 1
ATOM 2379 N N . LEU A 1 324 ? -67.450 18.482 81.402 1.00 28.94 324 LEU A N 1
ATOM 2380 C CA . LEU A 1 324 ? -67.814 18.138 82.779 1.00 28.94 324 LEU A CA 1
ATOM 2381 C C . LEU A 1 324 ? -69.243 17.570 82.772 1.00 28.94 324 LEU A C 1
ATOM 2383 O O . LEU A 1 324 ? -70.203 18.325 82.634 1.00 28.94 324 LEU A O 1
ATOM 2387 N N . MET A 1 325 ? -69.404 16.253 82.912 1.00 29.72 325 MET A N 1
ATOM 2388 C CA . MET A 1 325 ? -70.721 15.651 83.150 1.00 29.72 325 MET A CA 1
ATOM 2389 C C . MET A 1 325 ? -70.817 15.117 84.576 1.00 29.72 325 MET A C 1
ATOM 2391 O O . MET A 1 325 ? -70.161 14.151 84.953 1.00 29.72 325 MET A O 1
ATOM 2395 N N . THR A 1 326 ? -71.681 15.747 85.369 1.00 36.94 326 THR A N 1
ATOM 2396 C CA . THR A 1 326 ? -72.188 15.206 86.627 1.00 36.94 326 THR A CA 1
ATOM 2397 C C . THR A 1 326 ? -73.487 14.460 86.347 1.00 36.94 326 THR A C 1
ATOM 2399 O O . THR A 1 326 ? -74.532 15.071 86.154 1.00 36.94 326 THR A O 1
ATOM 2402 N N . LEU A 1 327 ? -73.455 13.128 86.360 1.00 30.12 327 LEU A N 1
ATOM 2403 C CA . LEU A 1 327 ? -74.673 12.322 86.440 1.00 30.12 327 LEU A CA 1
ATOM 2404 C C . LEU A 1 327 ? -74.476 11.223 87.481 1.00 30.12 327 LEU A C 1
ATOM 2406 O O . LEU A 1 327 ? -73.578 10.390 87.388 1.00 30.12 327 LEU A O 1
ATOM 2410 N N . GLY A 1 328 ? -75.295 11.297 88.529 1.00 31.28 328 GLY A N 1
ATOM 2411 C CA . GLY A 1 328 ? -75.337 10.313 89.596 1.00 31.28 328 GLY A CA 1
ATOM 2412 C C . GLY A 1 328 ? -75.853 8.960 89.111 1.00 31.28 328 GLY A C 1
ATOM 2413 O O . GLY A 1 328 ? -76.672 8.881 88.201 1.00 31.28 328 GLY A O 1
ATOM 2414 N N . GLY A 1 329 ? -75.409 7.910 89.799 1.00 29.80 329 GLY A N 1
ATOM 2415 C CA . GLY A 1 329 ? -75.894 6.543 89.622 1.00 29.80 329 GLY A CA 1
ATOM 2416 C C . GLY A 1 329 ? -74.911 5.676 88.846 1.00 29.80 329 GLY A C 1
ATOM 2417 O O . GLY A 1 329 ? -74.870 5.700 87.625 1.00 29.80 329 GLY A O 1
ATOM 2418 N N . ALA A 1 330 ? -74.118 4.912 89.590 1.00 33.59 330 ALA A N 1
ATOM 2419 C CA . ALA A 1 330 ? -73.074 4.024 89.106 1.00 33.59 330 ALA A CA 1
ATOM 2420 C C . ALA A 1 330 ? -73.534 3.022 88.028 1.00 33.59 330 ALA A C 1
ATOM 2422 O O . ALA A 1 330 ? -74.433 2.221 88.269 1.00 33.59 330 ALA A O 1
ATOM 2423 N N . LEU A 1 331 ? -72.813 3.000 86.903 1.00 29.14 331 LEU A N 1
ATOM 2424 C CA . LEU A 1 331 ? -72.453 1.797 86.146 1.00 29.14 331 LEU A CA 1
ATOM 2425 C C . LEU A 1 331 ? -71.211 2.136 85.314 1.00 29.14 331 LEU A C 1
ATOM 2427 O O . LEU A 1 331 ? -71.265 2.892 84.349 1.00 29.14 331 LEU A O 1
ATOM 2431 N N . ALA A 1 332 ? -70.067 1.638 85.776 1.00 31.41 332 ALA A N 1
ATOM 2432 C CA . ALA A 1 332 ? -68.772 1.837 85.152 1.00 31.41 332 ALA A CA 1
ATOM 2433 C C . ALA A 1 332 ? -68.637 0.902 83.944 1.00 31.41 332 ALA A C 1
ATOM 2435 O O . ALA A 1 332 ? -68.582 -0.315 84.111 1.00 31.41 332 ALA A O 1
ATOM 2436 N N . ILE A 1 333 ? -68.559 1.471 82.742 1.00 31.42 333 ILE A N 1
ATOM 2437 C CA . ILE A 1 333 ? -67.881 0.826 81.617 1.00 31.42 333 ILE A CA 1
ATOM 2438 C C . ILE A 1 333 ? -66.481 1.436 81.602 1.00 31.42 333 ILE A C 1
ATOM 2440 O O . ILE A 1 333 ? -66.276 2.564 81.166 1.00 31.42 333 ILE A O 1
ATOM 2444 N N . THR A 1 334 ? -65.534 0.719 82.196 1.00 28.09 334 THR A N 1
ATOM 2445 C CA . THR A 1 334 ? -64.103 1.004 82.111 1.00 28.09 334 THR A CA 1
ATOM 2446 C C . THR A 1 334 ? -63.541 0.264 80.909 1.00 28.09 334 THR A C 1
ATOM 2448 O O . THR A 1 334 ? -63.584 -0.965 80.889 1.00 28.09 334 THR A O 1
ATOM 2451 N N . GLY A 1 335 ? -62.983 0.986 79.944 1.00 31.48 335 GLY A N 1
ATOM 2452 C CA . GLY A 1 335 ? -62.114 0.383 78.942 1.00 31.48 335 GLY A CA 1
ATOM 2453 C C . GLY A 1 335 ? -61.888 1.274 77.721 1.00 31.48 335 GLY A C 1
ATOM 2454 O O . GLY A 1 335 ? -62.873 1.707 77.123 1.00 31.48 335 GLY A O 1
ATOM 2455 N N . PRO A 1 336 ? -60.630 1.541 77.329 1.00 36.12 336 PRO A N 1
ATOM 2456 C CA . PRO A 1 336 ? -60.329 2.013 75.984 1.00 36.12 336 PRO A CA 1
ATOM 2457 C C . PRO A 1 336 ? -60.669 0.911 74.968 1.00 36.12 336 PRO A C 1
ATOM 2459 O O . PRO A 1 336 ? -60.396 -0.265 75.207 1.00 36.12 336 PRO A O 1
ATOM 2462 N N . ILE A 1 337 ? -61.272 1.286 73.840 1.00 33.59 337 ILE A N 1
ATOM 2463 C CA . ILE A 1 337 ? -61.414 0.402 72.678 1.00 33.59 337 ILE A CA 1
ATOM 2464 C C . ILE A 1 337 ? -60.138 0.568 71.852 1.00 33.59 337 ILE A C 1
ATOM 2466 O O . ILE A 1 337 ? -59.848 1.663 71.376 1.00 33.59 337 ILE A O 1
ATOM 2470 N N . LEU A 1 338 ? -59.368 -0.512 71.736 1.00 28.83 338 LEU A N 1
ATOM 2471 C CA . LEU A 1 338 ? -58.164 -0.597 70.917 1.00 28.83 338 LEU A CA 1
ATOM 2472 C C . LEU A 1 338 ? -58.573 -0.948 69.481 1.00 28.83 338 LEU A C 1
ATOM 2474 O O . LEU A 1 338 ? -59.150 -2.011 69.257 1.00 28.83 338 LEU A O 1
ATOM 2478 N N . PHE A 1 339 ? -58.266 -0.080 68.521 1.00 29.39 339 PHE A N 1
ATOM 2479 C CA . PHE A 1 339 ? -58.252 -0.447 67.107 1.00 29.39 339 PHE A CA 1
ATOM 2480 C C . PHE A 1 339 ? -56.808 -0.788 66.737 1.00 29.39 339 PHE A C 1
ATOM 2482 O O . PHE A 1 339 ? -55.933 0.064 66.855 1.00 29.39 339 PHE A O 1
ATOM 2489 N N . LEU A 1 340 ? -56.560 -2.036 66.337 1.00 26.83 340 LEU A N 1
ATOM 2490 C CA . LEU A 1 340 ? -55.327 -2.426 65.659 1.00 26.83 340 LEU A CA 1
ATOM 2491 C C . LEU A 1 340 ? -55.679 -2.612 64.186 1.00 26.83 340 LEU A C 1
ATOM 2493 O O . LEU A 1 340 ? -56.441 -3.518 63.850 1.00 26.83 340 LEU A O 1
ATOM 2497 N N . ALA A 1 341 ? -55.152 -1.742 63.334 1.00 28.53 341 ALA A N 1
ATOM 2498 C CA . ALA A 1 341 ? -55.025 -2.009 61.912 1.00 28.53 341 ALA A CA 1
ATOM 2499 C C . ALA A 1 341 ? -53.526 -2.150 61.641 1.00 28.53 341 ALA A C 1
ATOM 2501 O O . ALA A 1 341 ? -52.754 -1.267 62.002 1.00 28.53 341 ALA A O 1
ATOM 2502 N N . SER A 1 342 ? -53.131 -3.290 61.087 1.00 26.06 342 SER A N 1
ATOM 2503 C CA . SER A 1 342 ? -51.785 -3.554 60.588 1.00 26.06 342 SER A CA 1
ATOM 2504 C C . SER A 1 342 ? -51.941 -4.051 59.160 1.00 26.06 342 SER A C 1
ATOM 2506 O O . SER A 1 342 ? -52.749 -4.949 58.906 1.00 26.06 342 SER A O 1
ATOM 2508 N N . SER A 1 343 ? -51.201 -3.428 58.253 1.00 32.25 343 SER A N 1
ATOM 2509 C CA . SER A 1 343 ? -50.803 -4.007 56.977 1.00 32.25 343 SER A CA 1
ATOM 2510 C C . SER A 1 343 ? -49.560 -3.253 56.514 1.00 32.25 343 SER A C 1
ATOM 2512 O O . SER A 1 343 ? -49.673 -2.170 55.942 1.00 32.25 343 SER A O 1
ATOM 2514 N N . GLU A 1 344 ? -48.402 -3.811 56.849 1.00 38.78 344 GLU A N 1
ATOM 2515 C CA . GLU A 1 344 ? -47.199 -3.715 56.025 1.00 38.78 344 GLU A CA 1
ATOM 2516 C C . GLU A 1 344 ? -47.205 -4.916 55.066 1.00 38.78 344 GLU A C 1
ATOM 2518 O O . GLU A 1 344 ? -47.772 -5.966 55.391 1.00 38.78 344 GLU A O 1
ATOM 2523 N N . ASP A 1 345 ? -46.590 -4.688 53.908 1.00 33.03 345 ASP A N 1
ATOM 2524 C CA . ASP A 1 345 ? -46.294 -5.573 52.776 1.00 33.03 345 ASP A CA 1
ATOM 2525 C C . ASP A 1 345 ? -47.187 -5.438 51.529 1.00 33.03 345 ASP A C 1
ATOM 2527 O O . ASP A 1 345 ? -48.423 -5.433 51.562 1.00 33.03 345 ASP A O 1
ATOM 2531 N N . ASP A 1 346 ? -46.466 -5.326 50.414 1.00 38.97 346 ASP A N 1
ATOM 2532 C CA . ASP A 1 346 ? -46.878 -5.081 49.041 1.00 38.97 346 ASP A CA 1
ATOM 2533 C C . ASP A 1 346 ? -47.884 -6.092 48.444 1.00 38.97 346 ASP A C 1
ATOM 2535 O O . ASP A 1 346 ? -47.864 -7.296 48.696 1.00 38.97 346 ASP A O 1
ATOM 2539 N N . GLU A 1 347 ? -48.716 -5.550 47.547 1.00 33.41 347 GLU A N 1
ATOM 2540 C CA . GLU A 1 347 ? -49.649 -6.168 46.587 1.00 33.41 347 GLU A CA 1
ATOM 2541 C C . GLU A 1 347 ? -50.932 -6.919 47.057 1.00 33.41 347 GLU A C 1
ATOM 2543 O O . GLU A 1 347 ? -50.938 -7.751 47.967 1.00 33.41 347 GLU A O 1
ATOM 2548 N N . PRO A 1 348 ? -52.086 -6.707 46.369 1.00 37.16 348 PRO A N 1
ATOM 2549 C CA . PRO A 1 348 ? -53.397 -7.123 46.854 1.00 37.16 348 PRO A CA 1
ATOM 2550 C C . PRO A 1 348 ? -53.816 -8.508 46.333 1.00 37.16 348 PRO A C 1
ATOM 2552 O O . PRO A 1 348 ? -54.068 -8.703 45.140 1.00 37.16 348 PRO A O 1
ATOM 2555 N N . LYS A 1 349 ? -54.061 -9.463 47.237 1.00 29.31 349 LYS A N 1
ATOM 2556 C CA . LYS A 1 349 ? -54.948 -10.606 46.954 1.00 29.31 349 LYS A CA 1
ATOM 2557 C C . LYS A 1 349 ? -56.031 -10.725 48.018 1.00 29.31 349 LYS A C 1
ATOM 2559 O O . LYS A 1 349 ? -55.768 -10.887 49.202 1.00 29.31 349 LYS A O 1
ATOM 2564 N N . ALA A 1 350 ? -57.268 -10.625 47.539 1.00 38.81 350 ALA A N 1
ATOM 2565 C CA . ALA A 1 350 ? -58.501 -10.682 48.305 1.00 38.81 350 ALA A CA 1
ATOM 2566 C C . ALA A 1 350 ? -58.564 -11.896 49.246 1.00 38.81 350 ALA A C 1
ATOM 2568 O O . ALA A 1 350 ? -58.500 -13.038 48.790 1.00 38.81 350 ALA A O 1
ATOM 2569 N N . ALA A 1 351 ? -58.787 -11.650 50.538 1.00 29.73 351 ALA A N 1
ATOM 2570 C CA . ALA A 1 351 ? -59.333 -12.646 51.449 1.00 29.73 351 ALA A CA 1
ATOM 2571 C C . ALA A 1 351 ? -60.105 -11.976 52.597 1.00 29.73 351 ALA A C 1
ATOM 2573 O O . ALA A 1 351 ? -59.608 -11.090 53.288 1.00 29.73 351 ALA A O 1
ATOM 2574 N N . ASP A 1 352 ? -61.344 -12.433 52.751 1.00 33.38 352 ASP A N 1
ATOM 2575 C CA . ASP A 1 352 ? -62.364 -12.034 53.716 1.00 33.38 352 ASP A CA 1
ATOM 2576 C C . ASP A 1 352 ? -61.859 -11.871 55.158 1.00 33.38 352 ASP A C 1
ATOM 2578 O O . ASP A 1 352 ? -61.344 -12.813 55.764 1.00 33.38 352 ASP A O 1
ATOM 2582 N N . GLN A 1 353 ? -62.142 -10.722 55.779 1.00 31.17 353 GLN A N 1
ATOM 2583 C CA . GLN A 1 353 ? -62.028 -10.570 57.230 1.00 31.17 353 GLN A CA 1
ATOM 2584 C C . GLN A 1 353 ? -63.406 -10.714 57.886 1.00 31.17 353 GLN A C 1
ATOM 2586 O O . GLN A 1 353 ? -64.288 -9.866 57.770 1.00 31.17 353 GLN A O 1
ATOM 2591 N N . SER A 1 354 ? -63.593 -11.837 58.579 1.00 28.39 354 SER A N 1
ATOM 2592 C CA . SER A 1 354 ? -64.807 -12.159 59.333 1.00 28.39 354 SER A CA 1
ATOM 2593 C C . SER A 1 354 ? -64.697 -11.646 60.770 1.00 28.39 354 SER A C 1
ATOM 2595 O O . SER A 1 354 ? -63.873 -12.132 61.543 1.00 28.39 354 SER A O 1
ATOM 2597 N N . LEU A 1 355 ? -65.565 -10.712 61.164 1.00 32.88 355 LEU A N 1
ATOM 2598 C CA . LEU A 1 355 ? -65.709 -10.287 62.558 1.00 32.88 355 LEU A CA 1
ATOM 2599 C C . LEU A 1 355 ? -66.667 -11.237 63.299 1.00 32.88 355 LEU A C 1
ATOM 2601 O O . LEU A 1 355 ? -67.871 -11.251 63.045 1.00 32.88 355 LEU A O 1
ATOM 2605 N N . LEU A 1 356 ? -66.143 -12.028 64.238 1.00 29.28 356 LEU A N 1
ATOM 2606 C CA . LEU A 1 356 ? -66.942 -12.884 65.118 1.00 29.28 356 LEU A CA 1
ATOM 2607 C C . LEU A 1 356 ? -67.333 -12.117 66.391 1.00 29.28 356 LEU A C 1
ATOM 2609 O O . LEU A 1 356 ? -66.495 -11.866 67.254 1.00 29.28 356 LEU A O 1
ATOM 2613 N N . VAL A 1 357 ? -68.622 -11.803 66.544 1.00 30.83 357 VAL A N 1
ATOM 2614 C CA . VAL A 1 357 ? -69.200 -11.258 67.785 1.00 30.83 357 VAL A CA 1
ATOM 2615 C C . VAL A 1 357 ? -70.192 -12.273 68.354 1.00 30.83 357 VAL A C 1
ATOM 2617 O O . VAL A 1 357 ? -71.134 -12.664 67.667 1.00 30.83 357 VAL A O 1
ATOM 2620 N N . ILE A 1 358 ? -70.012 -12.699 69.611 1.00 28.67 358 ILE A N 1
ATOM 2621 C CA . ILE A 1 358 ? -70.972 -13.569 70.319 1.00 28.67 358 ILE A CA 1
ATOM 2622 C C . ILE A 1 358 ? -71.758 -12.732 71.357 1.00 28.67 358 ILE A C 1
ATOM 2624 O O . ILE A 1 358 ? -71.132 -11.977 72.102 1.00 28.67 358 ILE A O 1
ATOM 2628 N N . PRO A 1 359 ? -73.107 -12.824 71.423 1.00 35.09 359 PRO A N 1
ATOM 2629 C CA . PRO A 1 359 ? -73.957 -11.763 71.972 1.00 35.09 359 PRO A CA 1
ATOM 2630 C C . PRO A 1 359 ? -74.489 -12.006 73.399 1.00 35.09 359 PRO A C 1
ATOM 2632 O O . PRO A 1 359 ? -74.578 -13.134 73.882 1.00 35.09 359 PRO A O 1
ATOM 2635 N N . GLY A 1 360 ? -74.967 -10.920 74.020 1.00 27.75 360 GLY A N 1
ATOM 2636 C CA . GLY A 1 360 ? -75.954 -10.892 75.111 1.00 27.75 360 GLY A CA 1
ATOM 2637 C C . GLY A 1 360 ? -77.155 -10.004 74.727 1.00 27.75 360 GLY A C 1
ATOM 2638 O O . GLY A 1 360 ? -77.051 -9.223 73.787 1.00 27.75 360 GLY A O 1
ATOM 2639 N N . PRO A 1 361 ? -78.322 -10.153 75.375 1.00 29.45 361 PRO A N 1
ATOM 2640 C CA . PRO A 1 361 ? -79.580 -10.493 74.707 1.00 29.45 361 PRO A CA 1
ATOM 2641 C C . PRO A 1 361 ? -80.356 -9.288 74.153 1.00 29.45 361 PRO A C 1
ATOM 2643 O O . PRO A 1 361 ? -80.626 -8.330 74.872 1.00 29.45 361 PRO A O 1
ATOM 2646 N N . GLY A 1 362 ? -80.797 -9.398 72.893 1.00 43.50 362 GLY A N 1
ATOM 2647 C CA . GLY A 1 362 ? -81.672 -8.420 72.222 1.00 43.50 362 GLY A CA 1
ATOM 2648 C C . GLY A 1 362 ? -81.148 -7.860 70.892 1.00 43.50 362 GLY A C 1
ATOM 2649 O O . GLY A 1 362 ? -81.665 -6.854 70.418 1.00 43.50 362 GLY A O 1
ATOM 2650 N N . SER A 1 363 ? -80.127 -8.477 70.294 1.00 30.98 363 SER A N 1
ATOM 2651 C CA . SER A 1 363 ? -79.443 -7.985 69.094 1.00 30.98 363 SER A CA 1
ATOM 2652 C C . SER A 1 363 ? -80.301 -8.037 67.820 1.00 30.98 363 SER A C 1
ATOM 2654 O O . SER A 1 363 ? -80.790 -9.098 67.433 1.00 30.98 363 SER A O 1
ATOM 2656 N N . VAL A 1 364 ? -80.397 -6.889 67.141 1.00 30.44 364 VAL A N 1
ATOM 2657 C CA . VAL A 1 364 ? -80.731 -6.754 65.715 1.00 30.44 364 VAL A CA 1
ATOM 2658 C C . VAL A 1 364 ? -79.413 -6.684 64.943 1.00 30.44 364 VAL A C 1
ATOM 2660 O O . VAL A 1 364 ? -78.540 -5.895 65.298 1.00 30.44 364 VAL A O 1
ATOM 2663 N N . THR A 1 365 ? -79.261 -7.511 63.911 1.00 30.70 365 THR A N 1
ATOM 2664 C CA . THR A 1 365 ? -78.085 -7.524 63.029 1.00 30.70 365 THR A CA 1
ATOM 2665 C C . THR A 1 365 ? -78.228 -6.437 61.966 1.00 30.70 365 THR A C 1
ATOM 2667 O O . THR A 1 365 ? -79.266 -6.363 61.309 1.00 30.70 365 THR A O 1
ATOM 2670 N N . VAL A 1 366 ? -77.194 -5.618 61.770 1.00 29.38 366 VAL A N 1
ATOM 2671 C CA . VAL A 1 366 ? -77.088 -4.715 60.616 1.00 29.38 366 VAL A CA 1
ATOM 2672 C C . VAL A 1 366 ? -75.924 -5.198 59.761 1.00 29.38 366 VAL A C 1
ATOM 2674 O O . VAL A 1 366 ? -74.789 -5.248 60.224 1.00 29.38 366 VAL A O 1
ATOM 2677 N N . GLU A 1 367 ? -76.232 -5.597 58.532 1.00 27.67 367 GLU A N 1
ATOM 2678 C CA . GLU A 1 367 ? -75.265 -5.964 57.500 1.00 27.67 367 GLU A CA 1
ATOM 2679 C C . GLU A 1 367 ? -74.915 -4.686 56.731 1.00 27.67 367 GLU A C 1
ATOM 2681 O O . GLU A 1 367 ? -75.792 -4.074 56.119 1.00 27.67 367 GLU A O 1
ATOM 2686 N N . VAL A 1 368 ? -73.659 -4.248 56.795 1.00 29.03 368 VAL A N 1
ATOM 2687 C CA . VAL A 1 368 ? -73.158 -3.177 55.927 1.00 29.03 368 VAL A CA 1
ATOM 2688 C C . VAL A 1 368 ? -72.342 -3.848 54.834 1.00 29.03 368 VAL A C 1
ATOM 2690 O O . VAL A 1 368 ? -71.321 -4.468 55.116 1.00 29.03 368 VAL A O 1
ATOM 2693 N N . ARG A 1 369 ? -72.836 -3.762 53.599 1.00 25.80 369 ARG A N 1
ATOM 2694 C CA . ARG A 1 369 ? -72.091 -4.128 52.394 1.00 25.80 369 ARG A CA 1
ATOM 2695 C C . ARG A 1 369 ? -71.434 -2.871 51.840 1.00 25.80 369 ARG A C 1
ATOM 2697 O O . ARG A 1 369 ? -72.104 -1.839 51.786 1.00 25.80 369 ARG A O 1
ATOM 2704 N N . PHE A 1 370 ? -70.184 -2.985 51.415 1.00 37.00 370 PHE A N 1
ATOM 2705 C CA . PHE A 1 370 ? -69.607 -2.083 50.424 1.00 37.00 370 PHE A CA 1
ATOM 2706 C C . PHE A 1 370 ? -69.635 -2.784 49.071 1.00 37.00 370 PHE A C 1
ATOM 2708 O O . PHE A 1 370 ? -69.340 -4.002 49.047 1.00 37.00 370 PHE A O 1
#

Secondary structure (DSSP, 8-state):
-------SSSSHHHHHHHHHHHHHHHHHHHHHHHHHHHHHHHHHHTT-HHHHHHHHHHHHTT---HHHHHHHHHHHHHHHHHS-TT---SS-SSS-TTT-SSTTS----SSSSTTS----SSSS-SSS-TTT-SSTTS----SSSSTTS----SSSS-SSS-TTT-SSTTS----SSSSTTSS---SSSS-SSS-TTT-SSTTS----SSSSTTSS---SSSS-SSS-TTT-SSTTS----SSSSTTSSS-----TTTTTTSTTS-------S--------PPP-----------SS---PPPHHHHHHHHHHS--------------S------PPPP-----SS--------------S-PPP-----

Sequence (370 aa):
MNWKTFNFLSLGLLGLAVLIAPTLALAQDAAAAKEDYEACRALLEEGKPCQALKKCDNALEKLELAPLVELTQEARSQCQATLPKNSKDSDKDGIPDKVDRCPNDPEDKDGFDDADGCPDTDNDHDGRLDGVDGCPNQAEDLDGFEDDDGCLDGDNDGDGVSDEGDRCPGQAEDLDGFKDDDGCPDLDNDDDGLADAEDQCPLQAEDQDGFKDDDGCPDSDNDNDGVTDTADSCPDQPEDLDGDADQDGCPDTADIASILGWTSIGTGLVLLGGGTALFIVGSSLQDEVNHPEKVDGVVRGMTQQEAQQQFDDGGLYQGLGIGLMTLGGALAITGPILFLASSEDDEPKAADQSLLVIPGPGSVTVEVRF

Radius of gyration: 53.79 Å; chains: 1; bounding box: 118×96×145 Å